Protein AF-A0A366X8D0-F1 (afdb_monomer_lite)

Structure (mmCIF, N/CA/C/O backbone):
data_AF-A0A366X8D0-F1
#
_entry.id   AF-A0A366X8D0-F1
#
loop_
_atom_site.group_PDB
_atom_site.id
_atom_site.type_symbol
_atom_site.label_atom_id
_atom_site.label_alt_id
_atom_site.label_comp_id
_atom_site.label_asym_id
_atom_site.label_entity_id
_atom_site.label_seq_id
_atom_site.pdbx_PDB_ins_code
_atom_site.Cartn_x
_atom_site.Cartn_y
_atom_site.Cartn_z
_atom_site.occupancy
_atom_site.B_iso_or_equiv
_atom_site.auth_seq_id
_atom_site.auth_comp_id
_atom_site.auth_asym_id
_atom_site.auth_atom_id
_atom_site.pdbx_PDB_model_num
ATOM 1 N N . MET A 1 1 ? 37.437 -20.492 4.792 1.00 49.12 1 MET A N 1
ATOM 2 C CA . MET A 1 1 ? 36.968 -19.261 4.112 1.00 49.12 1 MET A CA 1
ATOM 3 C C . MET A 1 1 ? 36.639 -19.480 2.637 1.00 49.12 1 MET A C 1
ATOM 5 O O . MET A 1 1 ? 35.672 -18.900 2.169 1.00 49.12 1 MET A O 1
ATOM 9 N N . GLU A 1 2 ? 37.362 -20.345 1.923 1.00 50.84 2 GLU A N 1
ATOM 10 C CA . GLU A 1 2 ? 37.135 -20.626 0.492 1.00 50.84 2 GLU A CA 1
ATOM 11 C C . GLU A 1 2 ? 35.743 -21.217 0.183 1.00 50.84 2 GLU A C 1
ATOM 13 O O . GLU A 1 2 ? 35.092 -20.818 -0.780 1.00 50.84 2 GLU A O 1
ATOM 18 N N . ASN A 1 3 ? 35.223 -22.078 1.065 1.00 57.06 3 ASN A N 1
ATOM 19 C CA . ASN A 1 3 ? 33.905 -22.704 0.888 1.00 57.06 3 ASN A CA 1
ATOM 20 C C . ASN A 1 3 ? 32.736 -21.723 1.079 1.00 57.06 3 ASN A C 1
ATOM 22 O O . ASN A 1 3 ? 31.778 -21.773 0.318 1.00 57.06 3 ASN A O 1
ATOM 26 N N . ALA A 1 4 ? 32.849 -20.768 2.009 1.00 58.56 4 ALA A N 1
ATOM 27 C CA . ALA A 1 4 ? 31.818 -19.751 2.229 1.00 58.56 4 ALA A CA 1
ATOM 28 C C . ALA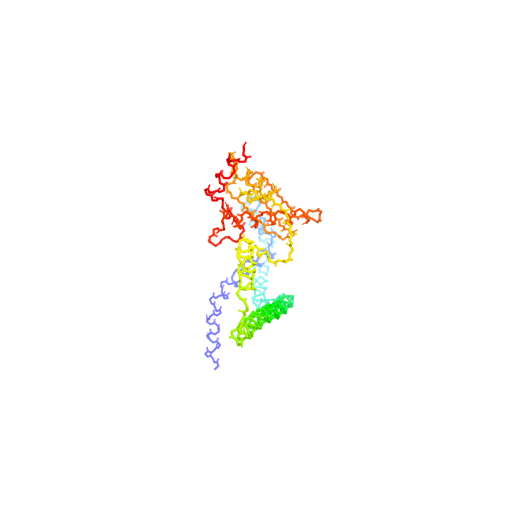 A 1 4 ? 31.700 -18.792 1.032 1.00 58.56 4 ALA A C 1
ATOM 30 O O . ALA A 1 4 ? 30.596 -18.436 0.635 1.00 58.56 4 ALA A O 1
ATOM 31 N N . PHE A 1 5 ? 32.828 -18.431 0.405 1.00 57.81 5 PHE A N 1
ATOM 32 C CA . PHE A 1 5 ? 32.828 -17.675 -0.850 1.00 57.81 5 PHE A CA 1
ATOM 33 C C . PHE A 1 5 ? 32.201 -18.477 -1.992 1.00 57.81 5 PHE A C 1
ATOM 35 O O . PHE A 1 5 ? 31.400 -17.937 -2.747 1.00 57.81 5 PHE A O 1
ATOM 42 N N . LYS A 1 6 ? 32.516 -19.769 -2.108 1.00 56.00 6 LYS A N 1
ATOM 43 C CA . LYS A 1 6 ? 31.984 -20.633 -3.169 1.00 56.00 6 LYS A CA 1
ATOM 44 C C . LYS A 1 6 ? 30.477 -20.871 -3.034 1.00 56.00 6 LYS A C 1
ATOM 46 O O . LYS A 1 6 ? 29.776 -20.889 -4.041 1.00 56.00 6 LYS A O 1
ATOM 51 N N . GLU A 1 7 ? 29.973 -20.988 -1.808 1.00 58.50 7 GLU A N 1
ATOM 52 C CA . GLU A 1 7 ? 28.541 -21.117 -1.511 1.00 58.50 7 GLU A CA 1
ATOM 53 C C . GLU A 1 7 ? 27.783 -19.797 -1.714 1.00 58.50 7 GLU A C 1
ATOM 55 O O . GLU A 1 7 ? 26.716 -19.804 -2.331 1.00 58.50 7 GLU A O 1
ATOM 60 N N . LEU A 1 8 ? 28.367 -18.653 -1.324 1.00 53.66 8 LEU A N 1
ATOM 61 C CA . LEU A 1 8 ? 27.841 -17.325 -1.669 1.00 53.66 8 LEU A CA 1
ATOM 62 C C . LEU A 1 8 ? 27.783 -17.136 -3.190 1.00 53.66 8 LEU A C 1
ATOM 64 O O . LEU A 1 8 ? 26.722 -16.824 -3.714 1.00 53.66 8 LEU A O 1
ATOM 68 N N . PHE A 1 9 ? 28.866 -17.401 -3.926 1.00 55.06 9 PHE A N 1
ATOM 69 C CA . PHE A 1 9 ? 28.888 -17.300 -5.392 1.00 55.06 9 PHE A CA 1
ATOM 70 C C . PHE A 1 9 ? 27.980 -18.328 -6.084 1.00 55.06 9 PHE A C 1
ATOM 72 O O . PHE A 1 9 ? 27.442 -18.041 -7.153 1.00 55.06 9 PHE A O 1
ATOM 79 N N . GLY A 1 10 ? 27.772 -19.504 -5.488 1.00 54.50 10 GLY A N 1
ATOM 80 C CA . GLY A 1 10 ? 26.892 -20.549 -6.012 1.00 54.50 10 GLY A CA 1
ATOM 81 C C . GLY A 1 10 ? 25.407 -20.194 -5.897 1.00 54.50 10 GLY A C 1
ATOM 82 O O . GLY A 1 10 ? 24.674 -20.295 -6.881 1.00 54.50 10 GLY A O 1
ATOM 83 N N . ALA A 1 11 ? 24.969 -19.714 -4.728 1.00 51.94 11 ALA A N 1
ATOM 84 C CA . ALA A 1 11 ? 23.579 -19.314 -4.482 1.00 51.94 11 ALA A CA 1
ATOM 85 C C . ALA A 1 11 ? 23.226 -17.960 -5.128 1.00 51.94 11 ALA A C 1
ATOM 87 O O . ALA A 1 11 ? 22.103 -17.752 -5.594 1.00 51.94 11 ALA A O 1
ATOM 88 N N . VAL A 1 12 ? 24.202 -17.053 -5.206 1.00 51.56 12 VAL A N 1
ATOM 89 C CA . VAL A 1 12 ? 24.095 -15.773 -5.917 1.00 51.56 12 VAL A CA 1
ATOM 90 C C . VAL A 1 12 ? 24.166 -16.000 -7.428 1.00 51.56 12 VAL A C 1
ATOM 92 O O . VAL A 1 12 ? 23.457 -15.337 -8.170 1.00 51.56 12 VAL A O 1
ATOM 95 N N . GLY A 1 13 ? 24.933 -16.980 -7.911 1.00 54.41 13 GLY A N 1
ATOM 96 C CA . GLY A 1 13 ? 25.188 -17.203 -9.334 1.00 54.41 13 GLY A CA 1
ATOM 97 C C . GLY A 1 13 ? 23.951 -17.506 -10.183 1.00 54.41 13 GLY A C 1
ATOM 98 O O . GLY A 1 13 ? 23.900 -17.075 -11.331 1.00 54.41 13 GLY A O 1
ATOM 99 N N . SER A 1 14 ? 22.932 -18.189 -9.656 1.00 56.22 14 SER A N 1
ATOM 100 C CA . SER A 1 14 ? 21.689 -18.448 -10.405 1.00 56.22 14 SER A CA 1
ATOM 101 C C . SER A 1 14 ? 20.752 -17.234 -10.419 1.00 56.22 14 SER A C 1
ATOM 103 O O . SER A 1 14 ? 20.211 -16.877 -11.467 1.00 56.22 14 SER A O 1
ATOM 105 N N . ARG A 1 15 ? 20.617 -16.535 -9.284 1.00 56.19 15 ARG A N 1
ATOM 106 C CA . ARG A 1 15 ? 19.762 -15.343 -9.156 1.00 56.19 15 ARG A CA 1
ATOM 107 C C . ARG A 1 15 ? 20.377 -14.120 -9.829 1.00 56.19 15 ARG A C 1
ATOM 109 O O . ARG A 1 15 ? 19.670 -13.407 -10.535 1.00 56.19 15 ARG A O 1
ATOM 116 N N . VAL A 1 16 ? 21.685 -13.923 -9.687 1.00 57.34 16 VAL A N 1
ATOM 117 C CA . VAL A 1 16 ? 22.434 -12.839 -10.331 1.00 57.34 16 VAL A CA 1
ATOM 118 C C . VAL A 1 16 ? 22.534 -13.053 -11.823 1.00 57.34 16 VAL A C 1
ATOM 120 O O . VAL A 1 16 ? 22.356 -12.083 -12.535 1.00 57.34 16 VAL A O 1
ATOM 123 N N . LYS A 1 17 ? 22.705 -14.273 -12.347 1.00 59.75 17 LYS A N 1
ATOM 124 C CA . LYS A 1 17 ? 22.658 -14.460 -13.810 1.00 59.75 17 LYS A CA 1
ATOM 125 C C . LYS A 1 17 ? 21.302 -14.059 -14.396 1.00 59.75 17 LYS A C 1
ATOM 127 O O . LYS A 1 17 ? 21.276 -13.377 -15.415 1.00 59.75 17 LYS A O 1
ATOM 132 N N . SER A 1 18 ? 20.196 -14.401 -13.729 1.00 65.00 18 SER A N 1
ATOM 133 C CA . SER A 1 18 ? 18.853 -14.002 -14.176 1.00 65.00 18 SER A CA 1
ATOM 134 C C . SER A 1 18 ? 18.603 -12.492 -14.045 1.00 65.00 18 SER A C 1
ATOM 136 O O . SER A 1 18 ? 18.079 -11.882 -14.974 1.00 65.00 18 SER A O 1
ATOM 138 N N . HIS A 1 19 ? 18.987 -11.871 -12.922 1.00 73.94 19 HIS A N 1
ATOM 139 C CA . HIS A 1 19 ? 18.774 -10.434 -12.687 1.00 73.94 19 HIS A CA 1
ATOM 140 C C . HIS A 1 19 ? 19.732 -9.559 -13.503 1.00 73.94 19 HIS A C 1
ATOM 142 O O . HIS A 1 19 ? 19.327 -8.525 -14.024 1.00 73.94 19 HIS A O 1
ATOM 148 N N . LEU A 1 20 ? 20.985 -9.989 -13.665 1.00 78.75 20 LEU A N 1
ATOM 149 C CA . LEU A 1 20 ? 21.987 -9.294 -14.463 1.00 78.75 20 LEU A CA 1
ATOM 150 C C . LEU A 1 20 ? 21.616 -9.343 -15.941 1.00 78.75 20 LEU A C 1
ATOM 152 O O . LEU A 1 20 ? 21.675 -8.311 -16.590 1.00 78.75 20 LEU A O 1
ATOM 156 N N . PHE A 1 21 ? 21.173 -10.490 -16.471 1.00 82.56 21 PHE A N 1
ATOM 157 C CA . PHE A 1 21 ? 20.737 -10.563 -17.867 1.00 82.56 21 PHE A CA 1
ATOM 158 C C . PHE A 1 21 ? 19.565 -9.612 -18.147 1.00 82.56 21 PHE A C 1
ATOM 160 O O . PHE A 1 21 ? 19.620 -8.837 -19.099 1.00 82.56 21 PHE A O 1
ATOM 167 N N . GLY A 1 22 ? 18.550 -9.603 -17.275 1.00 83.81 22 GLY A N 1
ATOM 168 C CA . GLY A 1 22 ? 17.436 -8.658 -17.377 1.00 83.81 22 GLY A CA 1
ATOM 169 C C . GLY A 1 22 ? 17.897 -7.199 -17.314 1.00 83.81 22 GLY A C 1
ATOM 170 O O . GLY A 1 22 ? 17.536 -6.403 -18.179 1.00 83.81 22 GLY A O 1
ATOM 171 N N . ALA A 1 23 ? 18.751 -6.855 -16.347 1.00 86.50 23 ALA A N 1
ATOM 172 C CA . ALA A 1 23 ? 19.300 -5.508 -16.213 1.00 86.50 23 ALA A CA 1
ATOM 173 C C . ALA A 1 23 ? 20.133 -5.093 -17.438 1.00 86.50 23 ALA A C 1
ATOM 175 O O . ALA A 1 23 ? 19.969 -3.982 -17.930 1.00 86.50 23 ALA A O 1
ATOM 176 N N . VAL A 1 24 ? 20.973 -5.984 -17.978 1.00 89.00 24 VAL A N 1
ATOM 177 C CA . VAL A 1 24 ? 21.772 -5.727 -19.189 1.00 89.00 24 VAL A CA 1
ATOM 178 C C . VAL A 1 24 ? 20.869 -5.430 -20.382 1.00 89.00 24 VAL A C 1
ATOM 180 O O . VAL A 1 24 ? 21.109 -4.449 -21.080 1.00 89.00 24 VAL A O 1
ATOM 183 N N . VAL A 1 25 ? 19.812 -6.220 -20.600 1.00 88.06 25 VAL A N 1
ATOM 184 C CA . VAL A 1 25 ? 18.859 -5.973 -21.695 1.00 88.06 25 VAL A CA 1
ATOM 185 C C . VAL A 1 25 ? 18.148 -4.632 -21.506 1.00 88.06 25 VAL A C 1
ATOM 187 O O . VAL A 1 25 ? 18.053 -3.856 -22.455 1.00 88.06 25 VAL A O 1
ATOM 190 N N . ILE A 1 26 ? 17.701 -4.321 -20.286 1.00 89.56 26 ILE A N 1
ATOM 191 C CA . ILE A 1 26 ? 17.060 -3.035 -19.978 1.00 89.56 26 ILE A CA 1
ATOM 192 C C . ILE A 1 26 ? 18.016 -1.879 -20.275 1.00 89.56 26 ILE A C 1
ATOM 194 O O . ILE A 1 26 ? 17.643 -0.957 -20.994 1.00 89.56 26 ILE A O 1
ATOM 198 N N . PHE A 1 27 ? 19.258 -1.928 -19.790 1.00 91.44 27 PHE A N 1
ATOM 199 C CA . PHE A 1 27 ? 20.224 -0.864 -20.051 1.00 91.44 27 PHE A CA 1
ATOM 200 C C . PHE A 1 27 ? 20.602 -0.771 -21.532 1.00 91.44 27 PHE A C 1
ATOM 202 O O . PHE A 1 27 ? 20.753 0.338 -22.036 1.00 91.44 27 PHE A O 1
ATOM 209 N N . ALA A 1 28 ? 20.680 -1.885 -22.263 1.00 89.00 28 ALA A N 1
ATOM 210 C CA . ALA A 1 28 ? 20.931 -1.867 -23.704 1.00 89.00 28 ALA A CA 1
ATOM 211 C C . ALA A 1 28 ? 19.810 -1.143 -24.459 1.00 89.00 28 ALA A C 1
ATOM 213 O O . ALA A 1 28 ? 20.087 -0.340 -25.353 1.00 89.00 28 ALA A O 1
ATOM 214 N N . ILE A 1 29 ? 18.556 -1.356 -24.050 1.00 90.50 29 ILE A N 1
ATOM 215 C CA . ILE A 1 29 ? 17.402 -0.623 -24.578 1.00 90.50 29 ILE A CA 1
ATOM 216 C C . ILE A 1 29 ? 17.451 0.847 -24.153 1.00 90.50 29 ILE A C 1
ATOM 218 O O . ILE A 1 29 ? 17.209 1.709 -24.985 1.00 90.50 29 ILE A O 1
ATOM 222 N N . VAL A 1 30 ? 17.787 1.160 -22.899 1.00 92.69 30 VAL A N 1
ATOM 223 C CA . VAL A 1 30 ? 17.852 2.547 -22.401 1.00 92.69 30 VAL A CA 1
ATOM 224 C C . VAL A 1 30 ? 18.923 3.357 -23.136 1.00 92.69 30 VAL A C 1
ATOM 226 O O . VAL A 1 30 ? 18.642 4.464 -23.592 1.00 92.69 30 VAL A O 1
ATOM 229 N N . PHE A 1 31 ? 20.130 2.815 -23.309 1.00 90.38 31 PHE A N 1
ATOM 230 C CA . PHE A 1 31 ? 21.210 3.507 -24.018 1.00 90.38 31 PHE A CA 1
ATOM 231 C C . PHE A 1 31 ? 20.941 3.640 -25.520 1.00 90.38 31 PHE A C 1
ATOM 233 O O . PHE A 1 31 ? 21.310 4.649 -26.114 1.00 90.38 31 PHE A O 1
ATOM 240 N N . ASN A 1 32 ? 20.243 2.675 -26.126 1.00 91.75 32 ASN A N 1
ATOM 241 C CA . ASN A 1 32 ? 19.911 2.684 -27.553 1.00 91.75 32 ASN A CA 1
ATOM 242 C C . ASN A 1 32 ? 18.410 2.907 -27.789 1.00 91.75 32 ASN A C 1
ATOM 244 O O . ASN A 1 32 ? 17.844 2.361 -28.736 1.00 91.75 32 ASN A O 1
ATOM 248 N N . TRP A 1 33 ? 17.747 3.703 -26.941 1.00 92.81 33 TRP A N 1
ATOM 249 C CA . TRP A 1 33 ? 16.282 3.807 -26.947 1.00 92.81 33 TRP A CA 1
ATOM 250 C C . TRP A 1 33 ? 15.746 4.322 -28.283 1.00 92.81 33 TRP A C 1
ATOM 252 O O . TRP A 1 33 ? 14.788 3.771 -28.812 1.00 92.81 33 TRP A O 1
ATOM 262 N N . LYS A 1 34 ? 16.408 5.307 -28.900 1.00 91.69 34 LYS A N 1
ATOM 263 C CA . LYS A 1 34 ? 16.026 5.815 -30.229 1.00 91.69 34 LYS A CA 1
ATOM 264 C C . LYS A 1 34 ? 16.071 4.713 -31.283 1.00 91.69 34 LYS A C 1
ATOM 266 O O . LYS A 1 34 ? 15.126 4.556 -32.050 1.00 91.69 34 LYS A O 1
ATOM 271 N N . THR A 1 35 ? 17.140 3.923 -31.281 1.00 90.19 35 THR A N 1
ATOM 272 C CA . THR A 1 35 ? 17.340 2.816 -32.216 1.00 90.19 35 THR A CA 1
ATOM 273 C C . THR A 1 35 ? 16.336 1.691 -31.972 1.00 90.19 35 THR A C 1
ATOM 275 O O . THR A 1 35 ? 15.718 1.215 -32.920 1.00 90.19 35 THR A O 1
ATOM 278 N N . ALA A 1 36 ? 16.090 1.318 -30.713 1.00 89.81 36 ALA A N 1
ATOM 279 C CA . ALA A 1 36 ? 15.095 0.312 -30.345 1.00 89.81 36 ALA A CA 1
ATOM 280 C C . ALA A 1 36 ? 13.673 0.728 -30.763 1.00 89.81 36 ALA A C 1
ATOM 282 O O . ALA A 1 36 ? 12.954 -0.052 -31.387 1.00 89.81 36 ALA A O 1
ATOM 283 N N . PHE A 1 37 ? 13.282 1.978 -30.499 1.00 92.25 37 PHE A N 1
ATOM 284 C CA . PHE A 1 37 ? 11.982 2.506 -30.916 1.00 92.25 37 PHE A CA 1
ATOM 285 C C . PHE A 1 37 ? 11.871 2.613 -32.439 1.00 92.25 37 PHE A C 1
ATOM 287 O O . PHE A 1 37 ? 10.848 2.233 -33.006 1.00 92.25 37 PHE A O 1
ATOM 294 N N . PHE A 1 38 ? 12.923 3.069 -33.122 1.00 91.69 38 PHE A N 1
ATOM 295 C CA . PHE A 1 38 ? 12.932 3.118 -34.580 1.00 91.69 38 PHE A CA 1
ATOM 296 C C . PHE A 1 38 ? 12.770 1.720 -35.186 1.00 91.69 38 PHE A C 1
ATOM 298 O O . PHE A 1 38 ? 11.971 1.541 -36.101 1.00 91.69 38 PHE A O 1
ATOM 305 N N . LEU A 1 39 ? 13.454 0.704 -34.656 1.00 89.44 39 LEU A N 1
ATOM 306 C CA . LEU A 1 39 ? 13.312 -0.676 -35.123 1.00 89.44 39 LEU A CA 1
ATOM 307 C C . LEU A 1 39 ? 11.876 -1.201 -34.968 1.00 89.44 39 LEU A C 1
ATOM 309 O O . LEU A 1 39 ? 11.344 -1.794 -35.913 1.00 89.44 39 LEU A O 1
ATOM 313 N N . LEU A 1 40 ? 11.249 -0.956 -33.815 1.00 90.69 40 LEU A N 1
ATOM 314 C CA . LEU A 1 40 ? 9.926 -1.490 -33.478 1.00 90.69 40 LEU A CA 1
ATOM 315 C C . LEU A 1 40 ? 8.777 -0.751 -34.172 1.00 90.69 40 LEU A C 1
ATOM 317 O O . LEU A 1 40 ? 7.855 -1.393 -34.668 1.00 90.69 40 LEU A O 1
ATOM 321 N N . PHE A 1 41 ? 8.836 0.579 -34.239 1.00 92.31 41 PHE A N 1
ATOM 322 C CA . PHE A 1 41 ? 7.689 1.404 -34.632 1.00 92.31 41 PHE A CA 1
ATOM 323 C C . PHE A 1 41 ? 7.794 2.011 -36.034 1.00 92.31 41 PHE A C 1
ATOM 325 O O . PHE A 1 41 ? 6.801 2.522 -36.546 1.00 92.31 41 PHE A O 1
ATOM 332 N N . SER A 1 42 ? 8.958 1.975 -36.693 1.00 90.31 42 SER A N 1
ATOM 333 C CA . SER A 1 42 ? 9.058 2.526 -38.050 1.00 90.31 42 SER A CA 1
ATOM 334 C C . SER A 1 42 ? 8.439 1.596 -39.103 1.00 90.31 42 SER A C 1
ATOM 336 O O . SER A 1 42 ? 8.632 0.377 -39.085 1.00 90.31 42 SER A O 1
ATOM 338 N N . HIS A 1 43 ? 7.746 2.190 -40.078 1.00 91.62 43 HIS A N 1
ATOM 339 C CA . HIS A 1 43 ? 7.164 1.497 -41.237 1.00 91.62 43 HIS A CA 1
ATOM 340 C C . HIS A 1 43 ? 8.110 1.442 -42.453 1.00 91.62 43 HIS A C 1
ATOM 342 O O . HIS A 1 43 ? 7.670 1.231 -43.580 1.00 91.62 43 HIS A O 1
ATOM 348 N N . VAL A 1 44 ? 9.416 1.650 -42.251 1.00 92.12 44 VAL A N 1
ATOM 349 C CA . VAL A 1 44 ? 10.409 1.584 -43.335 1.00 92.12 44 VAL A CA 1
ATOM 350 C C . VAL A 1 44 ? 10.844 0.147 -43.616 1.00 92.12 44 VAL A C 1
ATOM 352 O O . VAL A 1 44 ? 10.674 -0.753 -42.789 1.00 92.12 44 VAL A O 1
ATOM 355 N N . SER A 1 45 ? 11.441 -0.063 -44.792 1.00 91.94 45 SER A N 1
ATOM 356 C CA . SER A 1 45 ? 11.966 -1.371 -45.185 1.00 91.94 45 SER A CA 1
ATOM 357 C C . SER A 1 45 ? 12.962 -1.916 -44.154 1.00 91.94 45 SER A C 1
ATOM 359 O O . SER A 1 45 ? 13.729 -1.163 -43.550 1.00 91.94 45 SER A O 1
ATOM 361 N N . VAL A 1 46 ? 13.000 -3.241 -43.997 1.00 89.31 46 VAL A N 1
ATOM 362 C CA . VAL A 1 46 ? 13.943 -3.934 -43.098 1.00 89.31 46 VAL A CA 1
ATOM 363 C C . VAL A 1 46 ? 15.397 -3.530 -43.382 1.00 89.31 46 VAL A C 1
ATOM 365 O O . VAL A 1 46 ? 16.186 -3.356 -42.459 1.00 89.31 46 VAL A O 1
ATOM 368 N N . ARG A 1 47 ? 15.747 -3.286 -44.652 1.00 92.25 47 ARG A N 1
ATOM 369 C CA . ARG A 1 47 ? 17.081 -2.804 -45.034 1.00 92.25 47 ARG A CA 1
ATOM 370 C C . ARG A 1 47 ? 17.379 -1.421 -44.449 1.00 92.25 47 ARG A C 1
ATOM 372 O O . ARG A 1 47 ? 18.452 -1.219 -43.896 1.00 92.25 47 ARG A O 1
ATOM 379 N N . SER A 1 48 ? 16.431 -0.489 -44.533 1.00 89.69 48 SER A N 1
ATOM 380 C CA . SER A 1 48 ? 16.577 0.855 -43.955 1.00 89.69 48 SER A CA 1
ATOM 381 C C . SER A 1 48 ? 16.720 0.811 -42.430 1.00 89.69 48 SER A C 1
ATOM 383 O O . SER A 1 48 ? 17.453 1.613 -41.862 1.00 89.69 48 SER A O 1
ATOM 385 N N . LYS A 1 49 ? 16.061 -0.153 -41.774 1.00 90.44 49 LYS A N 1
ATOM 386 C CA . LYS A 1 49 ? 16.175 -0.392 -40.330 1.00 90.44 49 LYS A CA 1
ATOM 387 C C . LYS A 1 49 ? 17.581 -0.828 -39.908 1.00 90.44 49 LYS A C 1
ATOM 389 O O . LYS A 1 49 ? 18.109 -0.270 -38.953 1.00 90.44 49 LYS A O 1
ATOM 394 N N . PHE A 1 50 ? 18.197 -1.764 -40.632 1.00 90.25 50 PHE A N 1
ATOM 395 C CA . PHE A 1 50 ? 19.571 -2.197 -40.348 1.00 90.25 50 PHE A CA 1
ATOM 396 C C . PHE A 1 50 ? 20.596 -1.091 -40.591 1.00 90.25 50 PHE A C 1
ATOM 398 O O . PHE A 1 50 ? 21.432 -0.855 -39.732 1.00 90.25 50 PHE A O 1
ATOM 405 N N . VAL A 1 51 ? 20.470 -0.343 -41.693 1.00 91.88 51 VAL A N 1
ATOM 406 C CA . VAL A 1 51 ? 21.359 0.803 -41.957 1.00 91.88 51 VAL A CA 1
ATOM 407 C C . VAL A 1 51 ? 21.265 1.832 -40.831 1.00 91.88 51 VAL A C 1
ATOM 409 O O . VAL A 1 51 ? 22.281 2.327 -40.357 1.00 91.88 51 VAL A O 1
ATOM 412 N N . TYR A 1 52 ? 20.053 2.130 -40.355 1.00 89.69 52 TYR A N 1
ATOM 413 C CA . TYR A 1 52 ? 19.880 3.036 -39.223 1.00 89.69 52 TYR A CA 1
ATOM 414 C C . TYR A 1 52 ? 20.496 2.483 -37.931 1.00 89.69 52 TYR A C 1
ATOM 416 O O . TYR A 1 52 ? 21.085 3.246 -37.168 1.00 89.69 52 TYR A O 1
ATOM 424 N N . PHE A 1 53 ? 20.379 1.174 -37.687 1.00 89.62 53 PHE A N 1
ATOM 425 C CA . PHE A 1 53 ? 20.996 0.518 -36.537 1.00 89.62 53 PHE A CA 1
ATOM 426 C C . PHE A 1 53 ? 22.521 0.627 -36.581 1.00 89.62 53 PHE A C 1
ATOM 428 O O . PHE A 1 53 ? 23.102 1.134 -35.630 1.00 89.62 53 PHE A O 1
ATOM 435 N N . ASP A 1 54 ? 23.152 0.265 -37.695 1.00 87.62 54 ASP A N 1
ATOM 436 C CA . ASP A 1 54 ? 24.613 0.297 -37.838 1.00 87.62 54 ASP A CA 1
ATOM 437 C C . ASP A 1 54 ? 25.190 1.718 -37.714 1.00 87.62 54 ASP A C 1
ATOM 439 O O . A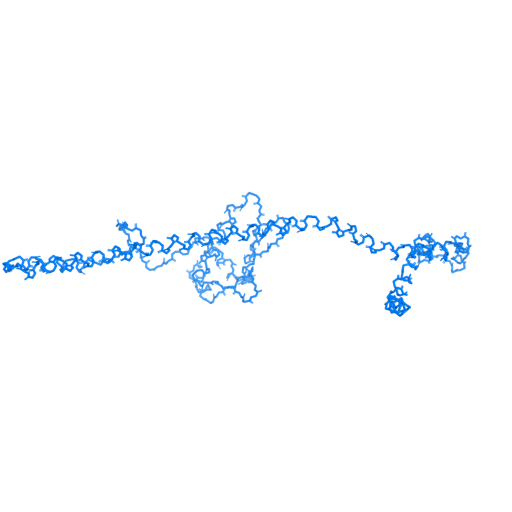SP A 1 54 ? 26.322 1.892 -37.274 1.00 87.62 54 ASP A O 1
ATOM 443 N N . MET A 1 55 ? 24.412 2.750 -38.066 1.00 89.25 55 MET A N 1
ATOM 444 C CA . MET A 1 55 ? 24.825 4.153 -37.927 1.00 89.25 55 MET A CA 1
ATOM 445 C C . MET A 1 55 ? 24.647 4.726 -36.513 1.00 89.25 55 MET A C 1
ATOM 447 O O . MET A 1 55 ? 25.198 5.787 -36.232 1.00 89.25 55 MET A O 1
ATOM 451 N N . ASN A 1 56 ? 23.837 4.099 -35.653 1.00 86.94 56 ASN A N 1
ATOM 452 C CA . ASN A 1 56 ? 23.450 4.669 -34.352 1.00 86.94 56 ASN A CA 1
ATOM 453 C C . ASN A 1 56 ? 23.717 3.743 -33.155 1.00 86.94 56 ASN A C 1
ATOM 455 O O . ASN A 1 56 ? 23.556 4.178 -32.016 1.00 86.94 56 ASN A O 1
ATOM 459 N N . ALA A 1 57 ? 24.066 2.477 -33.383 1.00 85.56 57 ALA A N 1
ATOM 460 C CA . ALA A 1 57 ? 24.394 1.513 -32.344 1.00 85.56 57 ALA A CA 1
ATOM 461 C C . ALA A 1 57 ? 25.886 1.176 -32.413 1.00 85.56 57 ALA A C 1
ATOM 463 O O . ALA A 1 57 ? 26.321 0.341 -33.203 1.00 85.56 57 ALA A O 1
ATOM 464 N N . ASP A 1 58 ? 26.664 1.812 -31.542 1.00 88.25 58 ASP A N 1
ATOM 465 C CA . ASP A 1 58 ? 28.081 1.514 -31.390 1.00 88.25 58 ASP A CA 1
ATOM 466 C C . ASP A 1 58 ? 28.290 0.318 -30.456 1.00 88.25 58 ASP A C 1
ATOM 468 O O . ASP A 1 58 ? 27.521 0.068 -29.524 1.00 88.25 58 ASP A O 1
ATOM 472 N N . PHE A 1 59 ? 29.406 -0.3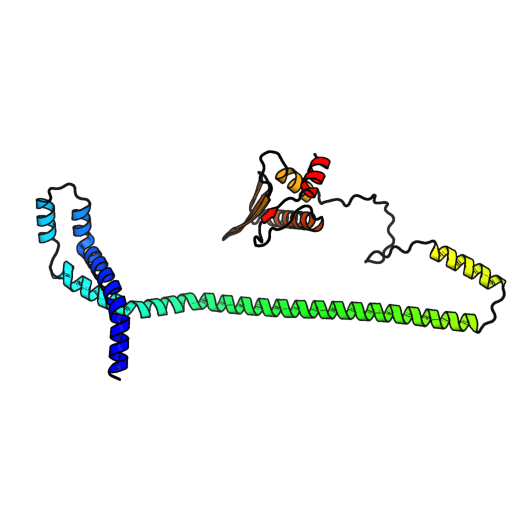94 -30.630 1.00 88.25 59 PHE A N 1
ATOM 473 C CA . PHE A 1 59 ? 29.785 -1.506 -29.749 1.00 88.25 59 PHE A CA 1
ATOM 474 C C . PHE A 1 59 ? 29.776 -1.112 -28.256 1.00 88.25 59 PHE A C 1
ATOM 476 O O . PHE A 1 59 ? 29.374 -1.893 -27.388 1.00 88.25 59 PHE A O 1
ATOM 483 N N . TRP A 1 60 ? 30.169 0.130 -27.958 1.00 90.00 60 TRP A N 1
ATOM 484 C CA . TRP A 1 60 ? 30.174 0.682 -26.605 1.00 90.00 60 TRP A CA 1
ATOM 485 C C . TRP A 1 60 ? 28.773 0.863 -26.022 1.00 90.00 60 TRP A C 1
ATOM 487 O O . TRP A 1 60 ? 28.553 0.488 -24.870 1.00 90.00 60 TRP A O 1
ATOM 497 N N . SER A 1 61 ? 27.825 1.403 -26.792 1.00 86.88 61 SER A N 1
ATOM 498 C CA . SER A 1 61 ? 26.454 1.627 -26.322 1.00 86.88 61 SER A CA 1
ATOM 499 C C . SER A 1 61 ? 25.644 0.337 -26.266 1.00 86.88 61 SER A C 1
ATOM 501 O O . SER A 1 61 ? 24.717 0.242 -25.464 1.00 86.88 61 SER A O 1
ATOM 503 N N . LEU A 1 62 ? 25.972 -0.654 -27.098 1.00 87.12 62 LEU A N 1
ATOM 504 C CA . LEU A 1 62 ? 25.220 -1.903 -27.195 1.00 87.12 62 LEU A CA 1
ATOM 505 C C . LEU A 1 62 ? 25.657 -2.951 -26.164 1.00 87.12 62 LEU A C 1
ATOM 507 O O . LEU A 1 62 ? 24.812 -3.667 -25.630 1.00 87.12 62 LEU A O 1
ATOM 511 N N . TYR A 1 63 ? 26.956 -3.026 -25.859 1.00 87.19 63 TYR A N 1
ATOM 512 C CA . TYR A 1 63 ? 27.504 -4.080 -25.000 1.00 87.19 63 TYR A CA 1
ATOM 513 C C . TYR A 1 63 ? 28.203 -3.534 -23.758 1.00 87.19 63 TYR A C 1
ATOM 515 O O . TYR A 1 63 ? 27.864 -3.924 -22.643 1.00 87.19 63 TYR A O 1
ATOM 523 N N . VAL A 1 64 ? 29.157 -2.614 -23.917 1.00 90.94 64 VAL A N 1
ATOM 524 C CA . VAL A 1 64 ? 30.050 -2.235 -22.810 1.00 90.94 64 VAL A CA 1
ATOM 525 C C . VAL A 1 64 ? 29.324 -1.423 -21.734 1.00 90.94 64 VAL A C 1
ATOM 527 O O . VAL A 1 64 ? 29.347 -1.799 -20.561 1.00 90.94 64 VAL A O 1
ATOM 530 N N . LEU A 1 65 ? 28.644 -0.339 -22.121 1.00 91.12 65 LEU A N 1
ATOM 531 C CA . LEU A 1 65 ? 27.913 0.523 -21.188 1.00 91.12 65 LEU A CA 1
ATOM 532 C C . LEU A 1 65 ? 26.757 -0.215 -20.492 1.00 91.12 65 LEU A C 1
ATOM 534 O O . LEU A 1 65 ? 26.675 -0.132 -19.264 1.00 91.12 65 LEU A O 1
ATOM 538 N N . PRO A 1 66 ? 25.912 -0.998 -21.194 1.00 91.38 66 PRO A N 1
ATOM 539 C CA . PRO A 1 66 ? 24.849 -1.756 -20.543 1.00 91.38 66 PRO A CA 1
ATOM 540 C C . PRO A 1 66 ? 25.347 -2.772 -19.519 1.00 91.38 66 PRO A C 1
ATOM 542 O O . PRO A 1 66 ? 24.774 -2.870 -18.437 1.00 91.38 66 PRO A O 1
ATOM 545 N N . ILE A 1 67 ? 26.428 -3.499 -19.825 1.00 88.88 67 ILE A N 1
ATOM 546 C CA . ILE A 1 67 ? 27.022 -4.473 -18.899 1.00 88.88 67 ILE A CA 1
ATOM 547 C C . ILE A 1 67 ? 27.580 -3.768 -17.666 1.00 88.88 67 ILE A C 1
ATOM 549 O O . ILE A 1 67 ? 27.305 -4.185 -16.541 1.00 88.88 67 ILE A O 1
ATOM 553 N N . PHE A 1 68 ? 28.317 -2.676 -17.860 1.00 90.94 68 PHE A N 1
ATOM 554 C CA . PHE A 1 68 ? 28.891 -1.916 -16.757 1.00 90.94 68 PHE A CA 1
ATOM 555 C C . PHE A 1 68 ? 27.810 -1.323 -15.838 1.00 90.94 68 PHE A C 1
ATOM 557 O O . PHE A 1 68 ? 27.862 -1.503 -14.620 1.00 90.94 68 PHE A O 1
ATOM 564 N N . CYS A 1 69 ? 26.780 -0.693 -16.410 1.00 90.75 69 CYS A N 1
ATOM 565 C CA . CYS A 1 69 ? 25.659 -0.146 -15.646 1.00 90.75 69 CYS A CA 1
ATOM 566 C C . CYS A 1 69 ? 24.836 -1.233 -14.950 1.00 90.75 69 CYS A C 1
ATOM 568 O O . CYS A 1 69 ? 24.439 -1.040 -13.804 1.00 90.75 69 CYS A O 1
ATOM 570 N N . ALA A 1 70 ? 24.624 -2.388 -15.586 1.00 87.88 70 ALA A N 1
ATOM 571 C CA . ALA A 1 70 ? 23.932 -3.512 -14.965 1.00 87.88 70 ALA A CA 1
ATOM 572 C C . ALA A 1 70 ? 24.693 -4.056 -13.748 1.00 87.88 70 ALA A C 1
ATOM 574 O O . ALA A 1 70 ? 24.076 -4.339 -12.723 1.00 87.88 70 ALA A O 1
ATOM 575 N N . ILE A 1 71 ? 26.025 -4.156 -13.824 1.00 86.94 71 ILE A N 1
ATOM 576 C CA . ILE A 1 71 ? 26.859 -4.574 -12.688 1.00 86.94 71 ILE A CA 1
ATOM 577 C C . ILE A 1 71 ? 26.739 -3.567 -11.540 1.00 86.94 71 ILE A C 1
ATOM 579 O O . ILE A 1 71 ? 26.486 -3.970 -10.405 1.00 86.94 71 ILE A O 1
ATOM 583 N N . ILE A 1 72 ? 26.861 -2.265 -11.827 1.00 88.31 72 ILE A N 1
ATOM 584 C CA . ILE A 1 72 ? 26.698 -1.210 -10.813 1.00 88.31 72 ILE A CA 1
ATOM 585 C C . ILE A 1 72 ? 25.301 -1.260 -10.198 1.00 88.31 72 ILE A C 1
ATOM 587 O O . ILE A 1 72 ? 25.168 -1.157 -8.984 1.00 88.31 72 ILE A O 1
ATOM 591 N N . PHE A 1 73 ? 24.264 -1.446 -11.012 1.00 86.94 73 PHE A N 1
ATOM 592 C CA . PHE A 1 73 ? 22.885 -1.517 -10.547 1.00 86.94 73 PHE A CA 1
ATOM 593 C C . PHE A 1 73 ? 22.656 -2.714 -9.621 1.00 86.94 73 PHE A C 1
ATOM 595 O O . PHE A 1 73 ? 22.098 -2.549 -8.542 1.00 86.94 73 PHE A O 1
ATOM 602 N N . VAL A 1 74 ? 23.137 -3.905 -9.990 1.00 85.00 74 VAL A N 1
ATOM 603 C CA . VAL A 1 74 ? 22.999 -5.115 -9.161 1.00 85.00 74 VAL A CA 1
ATOM 604 C C . VAL A 1 74 ? 23.793 -4.996 -7.857 1.00 85.00 74 VAL A C 1
ATOM 606 O O . VAL A 1 74 ? 23.301 -5.401 -6.806 1.00 85.00 74 VAL A O 1
ATOM 609 N N . LEU A 1 75 ? 24.994 -4.412 -7.895 1.00 83.50 75 LEU A N 1
ATOM 610 C CA . LEU A 1 75 ? 25.789 -4.152 -6.690 1.00 83.50 75 LEU A CA 1
ATOM 611 C C . LEU A 1 75 ? 25.186 -3.037 -5.822 1.00 83.50 75 LEU A C 1
ATOM 613 O O . LEU A 1 75 ? 25.312 -3.079 -4.602 1.00 83.50 75 LEU A O 1
ATOM 617 N N . GLY A 1 76 ? 24.533 -2.053 -6.442 1.00 83.06 76 GLY A N 1
ATOM 618 C CA . GLY A 1 76 ? 23.901 -0.905 -5.793 1.00 83.06 76 GLY A CA 1
ATOM 619 C C . GLY A 1 76 ? 22.519 -1.201 -5.208 1.00 83.06 76 GLY A C 1
ATOM 620 O O . GLY A 1 76 ? 22.136 -0.570 -4.225 1.00 83.06 76 GLY A O 1
ATOM 621 N N . ALA A 1 77 ? 21.796 -2.177 -5.760 1.00 81.50 77 ALA A N 1
ATOM 622 C CA . ALA A 1 77 ? 20.460 -2.583 -5.325 1.00 81.50 77 ALA A CA 1
ATOM 623 C C . ALA A 1 77 ? 20.326 -2.773 -3.798 1.00 81.50 77 ALA A C 1
ATOM 625 O O . ALA A 1 77 ? 19.468 -2.116 -3.213 1.00 81.50 77 ALA A O 1
ATOM 626 N N . PRO A 1 78 ? 21.193 -3.538 -3.098 1.00 79.19 78 PRO A N 1
ATOM 627 C CA . PRO A 1 78 ? 21.065 -3.699 -1.646 1.00 79.19 78 PRO A CA 1
ATOM 628 C C . PRO A 1 78 ? 21.265 -2.391 -0.861 1.00 79.19 78 PRO A C 1
ATOM 630 O O . PRO A 1 78 ? 20.710 -2.226 0.224 1.00 79.19 78 PRO A O 1
ATOM 633 N N . PHE A 1 79 ? 22.045 -1.441 -1.387 1.00 83.56 79 PHE A N 1
ATOM 634 C CA . PHE A 1 79 ? 22.238 -0.135 -0.749 1.00 83.56 79 PHE A CA 1
ATOM 635 C C . PHE A 1 79 ? 21.025 0.769 -0.944 1.00 83.56 79 PHE A C 1
ATOM 637 O O . PHE A 1 79 ? 20.637 1.483 -0.020 1.00 83.56 79 PHE A O 1
ATOM 644 N N . VAL A 1 80 ? 20.423 0.710 -2.131 1.00 80.56 80 VAL A N 1
ATOM 645 C CA . VAL A 1 80 ? 19.181 1.408 -2.463 1.00 80.56 80 VAL A CA 1
ATOM 646 C C . VAL A 1 80 ? 18.049 0.872 -1.589 1.00 80.56 80 VAL A C 1
ATOM 648 O O . VAL A 1 80 ? 17.373 1.663 -0.937 1.00 80.56 80 VAL A O 1
ATOM 651 N N . ASP A 1 81 ? 17.918 -0.448 -1.465 1.00 79.69 81 ASP A N 1
ATOM 652 C CA . ASP A 1 81 ? 16.927 -1.087 -0.596 1.00 79.69 81 ASP A CA 1
ATOM 653 C C . ASP A 1 81 ? 17.119 -0.697 0.872 1.00 79.69 81 ASP A C 1
ATOM 655 O O . ASP A 1 81 ? 16.153 -0.368 1.555 1.00 79.69 81 ASP A O 1
ATOM 659 N N . ASN A 1 82 ? 18.360 -0.652 1.365 1.00 78.94 82 ASN A N 1
ATOM 660 C CA . ASN A 1 82 ? 18.651 -0.196 2.727 1.00 78.94 82 ASN A CA 1
ATOM 661 C C . ASN A 1 82 ? 18.324 1.296 2.926 1.00 78.94 82 ASN A C 1
ATOM 663 O O . ASN A 1 82 ? 17.837 1.695 3.984 1.00 78.94 82 ASN A O 1
ATOM 667 N N . LEU A 1 83 ? 18.566 2.134 1.914 1.00 82.06 83 LEU A N 1
ATOM 668 C CA . LEU A 1 83 ? 18.216 3.552 1.956 1.00 82.06 83 LEU A CA 1
ATOM 669 C C . LEU A 1 83 ? 16.695 3.739 1.989 1.00 82.06 83 LEU A C 1
ATOM 671 O O . LEU A 1 83 ? 16.190 4.440 2.865 1.00 82.06 83 LEU A O 1
ATOM 675 N N . PHE A 1 84 ? 15.964 3.068 1.097 1.00 80.56 84 PHE A N 1
ATOM 676 C CA . PHE A 1 84 ? 14.502 3.071 1.098 1.00 80.56 84 PHE A CA 1
ATOM 677 C C . PHE A 1 84 ? 13.948 2.511 2.401 1.00 80.56 84 PHE A C 1
ATOM 679 O O . PHE A 1 84 ? 13.044 3.109 2.981 1.00 80.56 84 PHE A O 1
ATOM 686 N N . HIS A 1 85 ? 14.528 1.426 2.917 1.00 79.31 85 HIS A N 1
ATOM 687 C CA . HIS A 1 85 ? 14.109 0.868 4.189 1.00 79.31 85 HIS A CA 1
ATOM 688 C C . HIS A 1 85 ? 14.291 1.884 5.313 1.00 79.31 85 HIS A C 1
ATOM 690 O O . HIS A 1 85 ? 13.357 2.041 6.085 1.00 79.31 85 HIS A O 1
ATOM 696 N N . LYS A 1 86 ? 15.405 2.625 5.382 1.00 76.56 86 LYS A N 1
ATOM 697 C CA . LYS A 1 86 ? 15.608 3.672 6.400 1.00 76.56 86 LYS A CA 1
ATOM 698 C C . LYS A 1 86 ? 14.634 4.841 6.267 1.00 76.56 86 LYS A C 1
ATOM 700 O O . LYS A 1 86 ? 14.116 5.323 7.273 1.00 76.56 86 LYS A O 1
ATOM 705 N N . VAL A 1 87 ? 14.374 5.286 5.039 1.00 79.12 87 VAL A N 1
ATOM 706 C CA . VAL A 1 87 ? 13.433 6.384 4.762 1.00 79.12 87 VAL A CA 1
ATOM 707 C C . VAL A 1 87 ? 12.003 5.982 5.134 1.00 79.12 87 VAL A C 1
ATOM 709 O O . VAL A 1 87 ? 11.270 6.777 5.716 1.00 79.12 87 VAL A O 1
ATOM 712 N N . ILE A 1 88 ? 11.617 4.734 4.862 1.00 77.31 88 ILE A N 1
ATOM 713 C CA . ILE A 1 88 ? 10.269 4.214 5.128 1.00 77.31 88 ILE A CA 1
ATOM 714 C C . ILE A 1 88 ? 10.126 3.720 6.577 1.00 77.31 88 ILE A C 1
ATOM 716 O O . ILE A 1 88 ? 9.054 3.834 7.169 1.00 77.31 88 ILE A O 1
ATOM 720 N N . SER A 1 89 ? 11.189 3.200 7.197 1.00 70.56 89 SER A N 1
ATOM 721 C CA . SER A 1 89 ? 11.129 2.648 8.554 1.00 70.56 89 SER A CA 1
ATOM 722 C C . SER A 1 89 ? 10.899 3.720 9.600 1.00 70.56 89 SER A C 1
ATOM 724 O O . SER A 1 89 ? 10.250 3.428 10.592 1.00 70.56 89 SER A O 1
ATOM 726 N N . GLY A 1 90 ? 11.389 4.945 9.396 1.00 71.50 90 GLY A N 1
ATOM 727 C CA . GLY A 1 90 ? 11.160 6.058 10.322 1.00 71.50 90 GLY A CA 1
ATOM 728 C C . GLY A 1 90 ? 9.673 6.267 10.653 1.00 71.50 90 GLY A C 1
ATOM 729 O O . GLY A 1 90 ? 9.281 6.082 11.808 1.00 71.50 90 GLY A O 1
ATOM 730 N N . PRO A 1 91 ? 8.819 6.590 9.663 1.00 68.88 91 PRO A N 1
ATOM 731 C CA . PRO A 1 91 ? 7.396 6.813 9.910 1.00 68.88 91 PRO A CA 1
ATOM 732 C C . PRO A 1 91 ? 6.665 5.545 10.370 1.00 68.88 91 PRO A C 1
ATOM 734 O O . PRO A 1 91 ? 5.817 5.624 11.255 1.00 68.88 91 PRO A O 1
ATOM 737 N N . VAL A 1 92 ? 7.018 4.368 9.842 1.00 71.44 92 VAL A N 1
ATOM 738 C CA . VAL A 1 92 ? 6.373 3.100 10.229 1.00 71.44 92 VAL A CA 1
ATOM 739 C C . VAL A 1 92 ? 6.688 2.725 11.678 1.00 71.44 92 VAL A C 1
ATOM 741 O O . VAL A 1 92 ? 5.821 2.220 12.389 1.00 71.44 92 VAL A O 1
ATOM 744 N N . HIS A 1 93 ? 7.911 2.972 12.147 1.00 71.94 93 HIS A N 1
ATOM 745 C CA . HIS A 1 93 ? 8.284 2.682 13.529 1.00 71.94 93 HIS A CA 1
ATOM 746 C C . HIS A 1 93 ? 7.632 3.667 14.503 1.00 71.94 93 HIS A C 1
ATOM 748 O O . HIS A 1 93 ? 7.132 3.247 15.541 1.00 71.94 93 HIS A O 1
ATOM 754 N N . ALA A 1 94 ? 7.537 4.946 14.126 1.00 69.62 94 ALA A N 1
ATOM 755 C CA . ALA A 1 94 ? 6.809 5.946 14.903 1.00 69.62 94 ALA A CA 1
ATOM 756 C C . ALA A 1 94 ? 5.306 5.629 15.011 1.00 69.62 94 ALA A C 1
ATOM 758 O O . ALA A 1 94 ? 4.724 5.793 16.079 1.00 69.62 94 ALA A O 1
ATOM 759 N N . MET A 1 95 ? 4.679 5.134 13.938 1.00 72.12 95 MET A N 1
ATOM 760 C CA . MET A 1 95 ? 3.283 4.679 13.980 1.00 72.12 95 MET A CA 1
ATOM 761 C C . MET A 1 95 ? 3.106 3.481 14.915 1.00 72.12 95 MET A C 1
ATOM 763 O O . MET A 1 95 ? 2.241 3.517 15.781 1.00 72.12 95 MET A O 1
ATOM 767 N N . LYS A 1 96 ? 3.977 2.469 14.813 1.00 78.00 96 LYS A N 1
ATOM 768 C CA . LYS A 1 96 ? 3.923 1.293 15.695 1.00 78.00 96 LYS A CA 1
ATOM 769 C C . LYS A 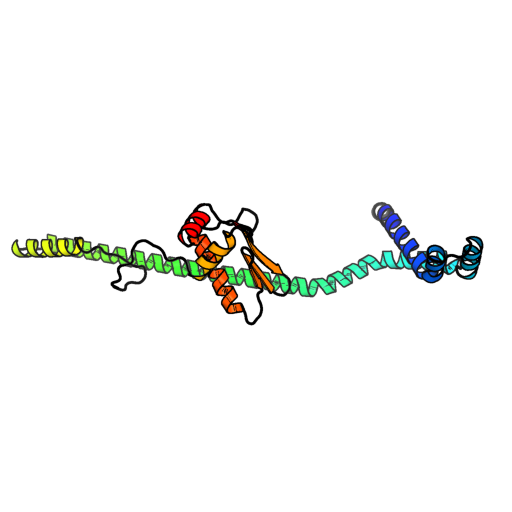1 96 ? 4.103 1.646 17.170 1.00 78.00 96 LYS A C 1
ATOM 771 O O . LYS A 1 96 ? 3.416 1.068 18.002 1.00 78.00 96 LYS A O 1
ATOM 776 N N . LEU A 1 97 ? 5.001 2.579 17.497 1.00 77.00 97 LEU A N 1
ATOM 777 C CA . LEU A 1 97 ? 5.157 3.056 18.875 1.00 77.00 97 LEU A CA 1
ATOM 778 C C . LEU A 1 97 ? 3.869 3.709 19.385 1.00 77.00 97 LEU A C 1
ATOM 780 O O . LEU A 1 97 ? 3.422 3.389 20.479 1.00 77.00 97 LEU A O 1
ATOM 784 N N . ARG A 1 98 ? 3.231 4.558 18.572 1.00 74.44 98 ARG A N 1
ATOM 785 C CA . ARG A 1 98 ? 1.958 5.185 18.951 1.00 74.44 98 ARG A CA 1
ATOM 786 C C . ARG A 1 98 ? 0.840 4.163 19.116 1.00 74.44 98 ARG A C 1
ATOM 788 O O . ARG A 1 98 ? 0.054 4.285 20.045 1.00 74.44 98 ARG A O 1
ATOM 795 N N . ASP A 1 99 ? 0.771 3.152 18.256 1.00 81.50 99 ASP A N 1
ATOM 796 C CA . ASP A 1 99 ? -0.224 2.083 18.383 1.00 81.50 99 ASP A CA 1
ATOM 797 C C . ASP A 1 99 ? -0.038 1.280 19.677 1.00 81.50 99 ASP A C 1
ATOM 799 O O . ASP A 1 99 ? -1.027 0.934 20.324 1.00 81.50 99 ASP A O 1
ATOM 803 N N . LEU A 1 100 ? 1.211 1.027 20.083 1.00 84.12 100 LEU A N 1
ATOM 804 C CA . LEU A 1 100 ? 1.526 0.394 21.367 1.00 84.12 100 LEU A CA 1
ATOM 805 C C . LEU A 1 100 ? 1.111 1.283 22.546 1.00 84.12 100 LEU A C 1
ATOM 807 O O . LEU A 1 100 ? 0.420 0.805 23.440 1.00 84.12 100 LEU A O 1
ATOM 811 N N . GLU A 1 101 ? 1.433 2.578 22.512 1.00 83.31 101 GLU A N 1
ATOM 812 C CA . GLU A 1 101 ? 0.999 3.538 23.540 1.00 83.31 101 GLU A CA 1
ATOM 813 C C . GLU A 1 101 ? -0.535 3.603 23.648 1.00 83.31 101 GLU A C 1
ATOM 815 O O . GLU A 1 101 ? -1.098 3.610 24.744 1.00 83.31 101 GLU A O 1
ATOM 820 N N . PHE A 1 102 ? -1.245 3.602 22.515 1.00 82.25 102 PHE A N 1
ATOM 821 C CA . PHE A 1 102 ? -2.707 3.568 22.505 1.00 82.25 102 PHE A CA 1
ATOM 822 C C . PHE A 1 102 ? -3.271 2.241 23.018 1.00 82.25 102 PHE A C 1
ATOM 824 O O . PHE A 1 102 ? -4.332 2.242 23.648 1.00 82.25 102 PHE A O 1
ATOM 831 N N . ALA A 1 103 ? -2.605 1.117 22.753 1.00 86.06 103 ALA A N 1
ATOM 832 C CA . ALA A 1 103 ? -3.005 -0.183 23.280 1.00 86.06 103 ALA A CA 1
ATOM 833 C C . ALA A 1 103 ? -2.855 -0.227 24.807 1.00 86.06 103 ALA A C 1
ATOM 835 O O . ALA A 1 103 ? -3.817 -0.571 25.495 1.00 86.06 103 ALA A O 1
ATOM 836 N N . GLU A 1 104 ? -1.714 0.216 25.337 1.00 87.56 104 GLU A N 1
ATOM 837 C CA . GLU A 1 104 ? -1.469 0.296 26.781 1.00 87.56 104 GLU A CA 1
ATOM 838 C C . GLU A 1 104 ? -2.468 1.231 27.474 1.00 87.56 104 GLU A C 1
ATOM 840 O O . GLU A 1 104 ? -3.069 0.864 28.486 1.00 87.56 104 GLU A O 1
ATOM 845 N N . ALA A 1 105 ? -2.737 2.406 26.894 1.00 87.25 105 ALA A N 1
ATOM 846 C CA . ALA A 1 105 ? -3.728 3.336 27.430 1.00 87.25 105 ALA A CA 1
ATOM 847 C C . ALA A 1 105 ? -5.137 2.717 27.480 1.00 87.25 105 ALA A C 1
ATOM 849 O O . ALA A 1 105 ? -5.849 2.862 28.476 1.00 87.25 105 ALA A O 1
ATOM 850 N N . ARG A 1 106 ? -5.542 1.979 26.436 1.00 84.62 106 ARG A N 1
ATOM 851 C CA . ARG A 1 106 ? -6.836 1.273 26.405 1.00 84.62 106 ARG A CA 1
ATOM 852 C C . ARG A 1 106 ? -6.922 0.188 27.469 1.00 84.62 106 ARG A C 1
ATOM 854 O O . ARG A 1 106 ? -7.983 0.015 28.073 1.00 84.62 106 ARG A O 1
ATOM 861 N N . GLU A 1 107 ? -5.842 -0.554 27.685 1.00 87.12 107 GLU A N 1
ATOM 862 C CA . GLU A 1 107 ? -5.795 -1.579 28.724 1.00 87.12 107 GLU A CA 1
ATOM 863 C C . GLU A 1 107 ? -5.888 -0.959 30.117 1.00 87.12 107 GLU A C 1
ATOM 865 O O . GLU A 1 107 ? -6.716 -1.407 30.913 1.00 87.12 107 GLU A O 1
ATOM 870 N N . ALA A 1 108 ? -5.149 0.121 30.381 1.00 89.88 108 ALA A N 1
ATOM 871 C CA . ALA A 1 108 ? -5.218 0.852 31.644 1.00 89.88 108 ALA A CA 1
ATOM 872 C C . ALA A 1 108 ? -6.646 1.341 31.943 1.00 89.88 108 ALA A C 1
ATOM 874 O O . ALA A 1 108 ? -7.196 1.031 33.002 1.00 89.88 108 ALA A O 1
ATOM 875 N N . THR A 1 109 ? -7.303 1.998 30.980 1.00 89.19 109 THR A N 1
ATOM 876 C CA . THR A 1 109 ? -8.696 2.452 31.139 1.00 89.19 109 THR A CA 1
ATOM 877 C C . THR A 1 109 ? -9.658 1.284 31.370 1.00 89.19 109 THR A C 1
ATOM 879 O O . THR A 1 109 ? -10.578 1.370 32.183 1.00 89.19 109 THR A O 1
ATOM 882 N N . LYS A 1 110 ? -9.457 0.154 30.683 1.00 91.56 110 LYS A N 1
ATOM 883 C CA . LYS A 1 110 ? -10.286 -1.045 30.867 1.00 91.56 110 LYS A CA 1
ATOM 884 C C . LYS A 1 110 ? -10.108 -1.655 32.258 1.00 91.56 110 LYS A C 1
ATOM 886 O O . LYS A 1 110 ? -11.086 -2.136 32.831 1.00 91.56 110 LYS A O 1
ATOM 891 N N . HIS A 1 111 ? -8.889 -1.653 32.790 1.00 89.25 111 HIS A N 1
ATOM 892 C CA . HIS A 1 111 ? -8.604 -2.113 34.146 1.00 89.25 111 HIS A CA 1
ATOM 893 C C . HIS A 1 111 ? -9.258 -1.215 35.197 1.00 89.25 111 HIS A C 1
ATOM 895 O O . HIS A 1 111 ? -9.928 -1.730 36.091 1.00 89.25 111 HIS A O 1
ATOM 901 N N . GLU A 1 112 ? -9.161 0.103 35.041 1.00 92.69 112 GLU A N 1
ATOM 902 C CA . GLU A 1 112 ? -9.802 1.073 35.934 1.00 92.69 112 GLU A CA 1
ATOM 903 C C . GLU A 1 112 ? -11.336 0.938 35.927 1.00 92.69 112 GLU A C 1
ATOM 905 O O . GLU A 1 112 ? -11.992 0.907 36.974 1.00 92.69 112 GLU A O 1
ATOM 910 N N . LEU A 1 113 ? -11.933 0.753 34.744 1.00 92.25 113 LEU A N 1
ATOM 911 C CA . LEU A 1 113 ? -13.376 0.546 34.619 1.00 92.25 113 LEU A CA 1
ATOM 912 C C . LEU A 1 113 ? -13.832 -0.769 35.275 1.00 92.25 113 LEU A C 1
ATOM 914 O O . LEU A 1 113 ? -14.897 -0.831 35.888 1.00 92.25 113 LEU A O 1
ATOM 918 N N . ARG A 1 114 ? -13.023 -1.831 35.176 1.00 91.94 114 ARG A N 1
ATOM 919 C CA . ARG A 1 114 ? -13.301 -3.105 35.856 1.00 91.94 114 ARG A CA 1
ATOM 920 C C . ARG A 1 114 ? -13.233 -2.951 37.368 1.00 91.94 114 ARG A C 1
ATOM 922 O O . ARG A 1 114 ? -14.191 -3.332 38.034 1.00 91.94 114 ARG A O 1
ATOM 929 N N . GLN A 1 115 ? -12.176 -2.327 37.884 1.00 92.88 115 GLN A N 1
ATOM 930 C CA . GLN A 1 115 ? -12.010 -2.088 39.319 1.00 92.88 115 GLN A CA 1
ATOM 931 C C . GLN A 1 115 ? -13.154 -1.251 39.894 1.00 92.88 115 GLN A C 1
ATOM 933 O O . GLN A 1 115 ? -13.744 -1.630 40.901 1.00 92.88 115 GLN A O 1
ATOM 938 N N . SER A 1 116 ? -13.535 -0.163 39.223 1.00 92.88 116 SER A N 1
ATOM 939 C CA . SER A 1 116 ? -14.673 0.655 39.662 1.00 92.88 116 SER A CA 1
ATOM 940 C C . SER A 1 116 ? -16.005 -0.103 39.594 1.00 92.88 116 SER A C 1
ATOM 942 O O . SER A 1 116 ? -16.857 0.072 40.464 1.00 92.88 116 SER A O 1
ATOM 944 N N . SER A 1 117 ? -16.193 -0.994 38.613 1.00 88.81 117 SER A N 1
ATOM 945 C CA . SER A 1 117 ? -17.384 -1.851 38.554 1.00 88.81 117 SER A CA 1
ATOM 946 C C . SER A 1 117 ? -17.425 -2.896 39.675 1.00 88.81 117 SER A C 1
ATOM 948 O O . SER A 1 117 ? -18.494 -3.179 40.210 1.00 88.81 117 SER A O 1
ATOM 950 N N . GLU A 1 118 ? -16.272 -3.454 40.046 1.00 92.81 118 GLU A N 1
ATOM 951 C CA . GLU A 1 118 ? -16.143 -4.429 41.129 1.00 92.81 118 GLU A CA 1
ATOM 952 C C . GLU A 1 118 ? -16.352 -3.771 42.493 1.00 92.81 118 GLU A C 1
ATOM 954 O O . GLU A 1 118 ? -17.073 -4.323 43.318 1.00 92.81 118 GLU A O 1
ATOM 959 N N . GLN A 1 119 ? -15.816 -2.563 42.696 1.00 92.75 119 GLN A N 1
ATOM 960 C CA . GLN A 1 119 ? -16.066 -1.763 43.899 1.00 92.75 119 GLN A CA 1
ATOM 961 C C . GLN A 1 119 ? -17.555 -1.475 44.079 1.00 92.75 119 GLN A C 1
ATOM 963 O O . GLN A 1 119 ? -18.098 -1.764 45.138 1.00 92.75 119 GLN A O 1
ATOM 968 N N . ARG A 1 120 ? -18.246 -1.022 43.023 1.00 92.50 120 ARG A N 1
ATOM 969 C CA . ARG A 1 120 ? -19.700 -0.793 43.082 1.00 92.50 120 ARG A CA 1
ATOM 970 C C . ARG A 1 120 ? -20.468 -2.058 43.461 1.00 92.50 120 ARG A C 1
ATOM 972 O O . ARG A 1 120 ? -21.350 -2.003 44.303 1.00 92.50 120 ARG A O 1
ATOM 979 N N . ARG A 1 121 ? -20.098 -3.211 42.892 1.00 92.88 121 ARG A N 1
ATOM 980 C CA . ARG A 1 121 ? -20.718 -4.500 43.246 1.00 92.88 121 ARG A CA 1
ATOM 981 C C . ARG A 1 121 ? -20.454 -4.896 44.697 1.00 92.88 121 ARG A C 1
ATOM 983 O O . ARG A 1 121 ? -21.346 -5.436 45.339 1.00 92.88 121 ARG A O 1
ATOM 990 N N . ALA A 1 122 ? -19.242 -4.662 45.196 1.00 93.19 122 ALA A N 1
ATOM 991 C CA . ALA A 1 122 ? -18.897 -4.937 46.586 1.00 93.19 122 ALA A CA 1
ATOM 992 C C . ALA A 1 122 ? -19.668 -4.022 47.549 1.00 93.19 122 ALA A C 1
ATOM 994 O O . ALA A 1 122 ? -20.142 -4.492 48.580 1.00 93.19 122 ALA A O 1
ATOM 995 N N . ASP A 1 123 ? -19.838 -2.747 47.200 1.00 94.56 123 ASP A N 1
ATOM 996 C CA . ASP A 1 123 ? -20.612 -1.791 47.993 1.00 94.56 123 ASP A CA 1
ATOM 997 C C . ASP A 1 123 ? -22.109 -2.131 47.994 1.00 94.56 123 ASP A C 1
ATOM 999 O O . ASP A 1 123 ? -22.737 -2.104 49.051 1.00 94.56 123 ASP A O 1
ATOM 1003 N N . ASP A 1 124 ? -22.670 -2.526 46.847 1.00 93.31 124 ASP A N 1
ATOM 1004 C CA . ASP A 1 124 ? -24.060 -2.989 46.755 1.00 93.31 124 ASP A CA 1
ATOM 1005 C C . ASP A 1 124 ? -24.292 -4.240 47.621 1.00 93.31 124 ASP A C 1
ATOM 1007 O O . ASP A 1 124 ? -25.277 -4.316 48.353 1.00 93.31 124 ASP A O 1
ATOM 1011 N N . LEU A 1 125 ? -23.364 -5.206 47.596 1.00 93.62 125 LEU A N 1
ATOM 1012 C CA . LEU A 1 125 ? -23.435 -6.404 48.442 1.00 93.62 125 LEU A CA 1
ATOM 1013 C C . LEU A 1 125 ? -23.350 -6.064 49.933 1.00 93.62 125 LEU A C 1
ATOM 1015 O O . LEU A 1 125 ? -24.138 -6.588 50.714 1.00 93.62 125 LEU A O 1
ATOM 1019 N N . ARG A 1 126 ? -22.451 -5.154 50.325 1.00 92.81 126 ARG A N 1
ATOM 1020 C CA . ARG A 1 126 ? -22.335 -4.691 51.718 1.00 92.81 126 ARG A CA 1
ATOM 1021 C C . ARG A 1 126 ? -23.619 -4.036 52.215 1.00 92.81 126 ARG A C 1
ATOM 1023 O O . ARG A 1 126 ? -24.026 -4.301 53.339 1.00 92.81 126 ARG A O 1
ATOM 1030 N N . ARG A 1 127 ? -24.273 -3.223 51.378 1.00 93.25 127 ARG A N 1
ATOM 1031 C CA . ARG A 1 127 ? -25.569 -2.609 51.712 1.00 93.25 127 ARG A CA 1
ATOM 1032 C C . ARG A 1 127 ? -26.654 -3.660 51.922 1.00 93.25 127 ARG A C 1
ATOM 1034 O O . ARG A 1 127 ? -27.391 -3.580 52.895 1.00 93.25 127 ARG A O 1
ATOM 1041 N N . LEU A 1 128 ? -26.719 -4.665 51.048 1.00 94.25 128 LEU A N 1
ATOM 1042 C CA . LEU A 1 128 ? -27.674 -5.767 51.188 1.00 94.25 128 LEU A CA 1
ATOM 1043 C C . LEU A 1 128 ? -27.424 -6.597 52.457 1.00 94.25 128 LEU A C 1
ATOM 1045 O O . LEU A 1 128 ? -28.378 -7.004 53.117 1.00 94.25 128 LEU A O 1
ATOM 1049 N N . GLU A 1 129 ? -26.159 -6.847 52.807 1.00 93.44 129 GLU A N 1
ATOM 1050 C CA . GLU A 1 129 ? -25.795 -7.529 54.053 1.00 93.44 129 GLU A CA 1
ATOM 1051 C C . GLU A 1 129 ? -26.202 -6.714 55.284 1.00 93.44 129 GLU A C 1
ATOM 1053 O O . GLU A 1 129 ? -26.786 -7.274 56.210 1.00 93.44 129 GLU A O 1
ATOM 1058 N N . GLU A 1 130 ? -25.944 -5.404 55.285 1.00 93.38 130 GLU A N 1
ATOM 1059 C CA . GLU A 1 130 ? -26.316 -4.500 56.377 1.00 93.38 130 GLU A CA 1
ATOM 1060 C C . GLU A 1 130 ? -27.839 -4.442 56.566 1.00 93.38 130 GLU A C 1
ATOM 1062 O O . GLU A 1 130 ? -28.325 -4.651 57.677 1.00 93.38 130 GLU A O 1
ATOM 1067 N N . GLU A 1 131 ? -28.603 -4.298 55.478 1.00 92.44 131 GLU A N 1
ATOM 1068 C CA . GLU A 1 131 ? -30.070 -4.343 55.513 1.00 92.44 131 GLU A CA 1
ATOM 1069 C C . GLU A 1 131 ? -30.607 -5.679 56.053 1.00 92.44 131 GLU A C 1
ATOM 1071 O O . GLU A 1 131 ? -31.579 -5.704 56.814 1.00 92.44 131 GLU A O 1
ATOM 1076 N N . ALA A 1 132 ? -29.993 -6.807 55.679 1.00 89.50 132 ALA A N 1
ATOM 1077 C CA . ALA A 1 132 ? -30.382 -8.122 56.186 1.00 89.50 132 ALA A CA 1
ATOM 1078 C C . ALA A 1 132 ? -30.080 -8.269 57.685 1.00 89.50 132 ALA A C 1
ATOM 1080 O O . ALA A 1 132 ? -30.876 -8.853 58.425 1.00 89.50 132 ALA A O 1
ATOM 1081 N N . LEU A 1 133 ? -28.952 -7.720 58.139 1.00 90.00 133 LEU A N 1
ATOM 1082 C CA . LEU A 1 133 ? -28.542 -7.742 59.540 1.00 90.00 133 LEU A CA 1
ATOM 1083 C C . LEU A 1 133 ? -29.445 -6.855 60.401 1.00 90.00 133 LEU A C 1
ATOM 1085 O O . LEU A 1 133 ? -29.822 -7.252 61.502 1.00 90.00 133 LEU A O 1
ATOM 1089 N N . ASP A 1 134 ? -29.841 -5.692 59.887 1.00 89.94 134 ASP A N 1
ATOM 1090 C CA . ASP A 1 134 ? -30.783 -4.798 60.555 1.00 89.94 134 ASP A CA 1
ATOM 1091 C C . ASP A 1 134 ? -32.189 -5.398 60.631 1.00 89.94 134 ASP A C 1
ATOM 1093 O O . ASP A 1 134 ? -32.814 -5.330 61.691 1.00 89.94 134 ASP A O 1
ATOM 1097 N N . ARG A 1 135 ? -32.659 -6.081 59.576 1.00 84.81 135 ARG A N 1
ATOM 1098 C CA . ARG A 1 135 ? -33.904 -6.869 59.646 1.00 84.81 135 ARG A CA 1
ATOM 1099 C C . ARG A 1 135 ? -33.818 -7.973 60.692 1.00 84.81 135 ARG A C 1
ATOM 1101 O O . ARG A 1 135 ? -34.721 -8.090 61.510 1.00 84.81 135 ARG A O 1
ATOM 1108 N N . ALA A 1 136 ? -32.725 -8.736 60.723 1.00 85.12 136 ALA A N 1
ATOM 1109 C CA . ALA A 1 136 ? -32.544 -9.794 61.716 1.00 85.12 136 ALA A CA 1
ATOM 1110 C C . ALA A 1 136 ? -32.495 -9.247 63.156 1.00 85.12 136 ALA A C 1
ATOM 1112 O O . ALA A 1 136 ? -33.041 -9.867 64.065 1.00 85.12 136 ALA A O 1
ATOM 1113 N N . ARG A 1 137 ? -31.879 -8.074 63.370 1.00 83.69 137 ARG A N 1
ATOM 1114 C CA . ARG A 1 137 ? -31.867 -7.373 64.668 1.00 83.69 137 ARG A CA 1
ATOM 1115 C C . ARG A 1 137 ? -33.241 -6.853 65.070 1.00 83.69 137 ARG A C 1
ATOM 1117 O O . ARG A 1 137 ? -33.556 -6.832 66.259 1.00 83.69 137 ARG A O 1
ATOM 1124 N N . PHE A 1 138 ? -34.022 -6.371 64.109 1.00 78.81 138 PHE A N 1
ATOM 1125 C CA . PHE A 1 138 ? -35.391 -5.939 64.356 1.00 78.81 138 PHE A CA 1
ATOM 1126 C C . PHE A 1 138 ? -36.260 -7.136 64.744 1.00 78.81 138 PHE A C 1
ATOM 1128 O O . PHE A 1 138 ? -36.873 -7.110 65.807 1.00 78.81 138 PHE A O 1
ATOM 1135 N N . ASP A 1 139 ? -36.212 -8.217 63.965 1.00 78.00 139 ASP A N 1
ATOM 1136 C CA . ASP A 1 139 ? -36.951 -9.449 64.246 1.00 78.00 139 ASP A CA 1
ATOM 1137 C C . ASP A 1 139 ? -36.559 -10.051 65.602 1.00 78.00 139 ASP A C 1
ATOM 1139 O O . ASP A 1 139 ? -37.436 -10.455 66.359 1.00 78.00 139 ASP A O 1
ATOM 1143 N N . SER A 1 140 ? -35.269 -10.050 65.972 1.00 71.00 140 SER A N 1
ATOM 1144 C CA . SER A 1 140 ? -34.853 -10.523 67.300 1.00 71.00 140 SER A CA 1
ATOM 1145 C C . SER A 1 140 ? -35.427 -9.668 68.431 1.00 71.00 140 SER A C 1
ATOM 1147 O O . SER A 1 140 ? -35.846 -10.209 69.445 1.00 71.00 140 SER A O 1
ATOM 1149 N N . ARG A 1 141 ? -35.494 -8.338 68.259 1.00 70.19 141 ARG A N 1
ATOM 1150 C CA . ARG A 1 141 ? -36.092 -7.445 69.267 1.00 70.19 141 ARG A CA 1
ATOM 1151 C C . ARG A 1 141 ? -37.602 -7.632 69.381 1.00 70.19 141 ARG A C 1
ATOM 1153 O O . ARG A 1 141 ? -38.114 -7.640 70.488 1.00 70.19 141 ARG A O 1
ATOM 1160 N N . VAL A 1 142 ? -38.296 -7.807 68.257 1.00 67.31 142 VAL A N 1
ATOM 1161 C CA . VAL A 1 142 ? -39.747 -8.055 68.234 1.00 67.31 142 VAL A CA 1
ATOM 1162 C C . VAL A 1 142 ? -40.094 -9.421 68.838 1.00 67.31 142 VAL A C 1
ATOM 1164 O O . VAL A 1 142 ? -41.161 -9.569 69.419 1.00 67.31 142 VAL A O 1
ATOM 1167 N N . MET A 1 143 ? -39.208 -10.416 68.729 1.00 59.84 143 MET A N 1
ATOM 1168 C CA . MET A 1 143 ? -39.377 -11.724 69.379 1.00 59.84 143 MET A CA 1
ATOM 1169 C C . MET A 1 143 ? -39.111 -11.683 70.895 1.00 59.84 143 MET A C 1
ATOM 1171 O O . MET A 1 143 ? -39.707 -12.471 71.623 1.00 59.84 143 MET A O 1
ATOM 1175 N N . ASP A 1 144 ? -38.226 -10.795 71.366 1.00 60.47 144 ASP A N 1
ATOM 1176 C CA . ASP A 1 144 ? -37.891 -10.632 72.793 1.00 60.47 144 ASP A CA 1
ATOM 1177 C C . ASP A 1 144 ? -38.919 -9.775 73.563 1.00 60.47 144 ASP A C 1
ATOM 1179 O O . ASP A 1 144 ? -38.972 -9.813 74.794 1.00 60.47 144 ASP A O 1
ATOM 1183 N N . GLU A 1 145 ? -39.736 -8.993 72.857 1.00 58.31 145 GLU A N 1
ATOM 1184 C CA . GLU A 1 145 ? -40.740 -8.097 73.425 1.00 58.31 145 GLU A CA 1
ATOM 1185 C C . GLU A 1 145 ? -42.134 -8.681 73.131 1.00 58.31 145 GLU A C 1
ATOM 1187 O O . GLU A 1 145 ? -42.612 -8.592 72.004 1.00 58.31 145 GLU A O 1
ATOM 1192 N N . ASP A 1 146 ? -42.772 -9.328 74.120 1.00 55.31 146 ASP A N 1
ATOM 1193 C CA . ASP A 1 146 ? -44.129 -9.903 74.011 1.00 55.31 146 ASP A CA 1
ATOM 1194 C C . ASP A 1 146 ? -45.130 -8.835 73.520 1.00 55.31 146 ASP A C 1
ATOM 1196 O O . ASP A 1 146 ? -45.676 -8.043 74.297 1.00 55.31 146 ASP A O 1
ATOM 1200 N N . LEU A 1 147 ? -45.350 -8.784 72.203 1.00 55.62 147 LEU A N 1
ATOM 1201 C CA . LEU A 1 147 ? -46.175 -7.767 71.561 1.00 55.62 147 LEU A CA 1
ATOM 1202 C C . LEU A 1 147 ? -47.662 -7.981 71.910 1.00 55.62 147 LEU A C 1
ATOM 1204 O O . LEU A 1 147 ? -48.189 -9.081 71.715 1.00 55.62 147 LEU A O 1
ATOM 1208 N N . PRO A 1 148 ? -48.388 -6.938 72.357 1.00 61.62 148 PRO A N 1
ATOM 1209 C CA . PRO A 1 148 ? -49.835 -6.995 72.520 1.00 61.62 148 PRO A CA 1
ATOM 1210 C C . PRO A 1 148 ? -50.521 -7.372 71.192 1.00 61.62 148 PRO A C 1
ATOM 1212 O O . PRO A 1 148 ? -50.132 -6.852 70.141 1.00 61.62 148 PRO A O 1
ATOM 1215 N N . PRO A 1 149 ? -51.571 -8.213 71.209 1.00 58.06 149 PRO A N 1
ATOM 1216 C CA . PRO A 1 149 ? -52.181 -8.781 70.001 1.00 58.06 149 PRO A CA 1
ATOM 1217 C C . PRO A 1 149 ? -52.747 -7.741 69.016 1.00 58.06 149 PRO A C 1
ATOM 1219 O O . PRO A 1 149 ? -52.882 -8.043 67.835 1.00 58.06 149 PRO A O 1
ATOM 1222 N N . GLU A 1 150 ? -53.025 -6.511 69.461 1.00 58.31 150 GLU A N 1
ATOM 1223 C CA . GLU A 1 150 ? -53.486 -5.411 68.595 1.00 58.31 150 GLU A CA 1
ATOM 1224 C C . GLU A 1 150 ? -52.405 -4.884 67.637 1.00 58.31 150 GLU A C 1
ATOM 1226 O O . GLU A 1 150 ? -52.718 -4.482 66.520 1.00 58.31 150 GLU A O 1
ATOM 1231 N N . ILE A 1 151 ? -51.129 -4.894 68.040 1.00 59.94 151 ILE A N 1
ATOM 1232 C CA . ILE A 1 151 ? -50.030 -4.331 67.234 1.00 59.94 151 ILE A CA 1
ATOM 1233 C C . ILE A 1 151 ? -49.598 -5.324 66.147 1.00 59.94 151 ILE A C 1
ATOM 1235 O O . ILE A 1 151 ? -49.207 -4.923 65.051 1.00 59.94 151 ILE A O 1
ATOM 1239 N N . ALA A 1 152 ? -49.722 -6.624 66.428 1.00 59.31 152 ALA A N 1
ATOM 1240 C CA . ALA A 1 152 ? -49.411 -7.688 65.483 1.00 59.31 152 ALA A CA 1
ATOM 1241 C C . ALA A 1 152 ? -50.341 -7.662 64.259 1.00 59.31 152 ALA A C 1
ATOM 1243 O O . ALA A 1 152 ? -49.850 -7.755 63.138 1.00 59.31 152 ALA A O 1
ATOM 1244 N N . GLU A 1 153 ? -51.655 -7.468 64.442 1.00 63.78 153 GLU A N 1
ATOM 1245 C CA . GLU A 1 153 ? -52.604 -7.381 63.319 1.00 63.78 153 GLU A CA 1
ATOM 1246 C C . GLU A 1 153 ? -52.369 -6.150 62.433 1.00 63.78 153 GLU A C 1
ATOM 1248 O O . GLU A 1 153 ? -52.480 -6.244 61.206 1.00 63.78 153 GLU A O 1
ATOM 1253 N N . ASP A 1 154 ? -52.019 -5.007 63.028 1.00 70.31 154 ASP A N 1
ATOM 1254 C CA . ASP A 1 154 ? -51.776 -3.775 62.272 1.00 70.31 154 ASP A CA 1
ATOM 1255 C C . ASP A 1 154 ? -50.440 -3.828 61.510 1.00 70.31 154 ASP A C 1
ATOM 1257 O O . ASP A 1 154 ? -50.367 -3.425 60.346 1.00 70.31 154 ASP A O 1
ATOM 1261 N N . LEU A 1 155 ? -49.405 -4.449 62.096 1.00 61.09 155 LEU A N 1
ATOM 1262 C CA . LEU A 1 155 ? -48.169 -4.771 61.374 1.00 61.09 155 LEU A CA 1
ATOM 1263 C C . LEU A 1 155 ? -48.408 -5.787 60.252 1.00 61.09 155 LEU A C 1
ATOM 1265 O O . LEU A 1 155 ? -47.841 -5.638 59.170 1.00 61.09 155 LEU A O 1
ATOM 1269 N N . GLN A 1 156 ? -49.253 -6.800 60.473 1.00 66.06 156 GLN A N 1
ATOM 1270 C CA . GLN A 1 156 ? -49.580 -7.799 59.453 1.00 66.06 156 GLN A CA 1
ATOM 1271 C C . GLN A 1 156 ? -50.245 -7.141 58.235 1.00 66.06 156 GLN A C 1
ATOM 1273 O O . GLN A 1 156 ? -49.867 -7.423 57.097 1.00 66.06 156 GLN A O 1
ATOM 1278 N N . LYS A 1 157 ? -51.172 -6.202 58.470 1.00 73.81 157 LYS A N 1
ATOM 1279 C CA . LYS A 1 157 ? -51.807 -5.407 57.407 1.00 73.81 157 LYS A CA 1
ATOM 1280 C C . LYS A 1 157 ? -50.809 -4.538 56.649 1.00 73.81 157 LYS A C 1
ATOM 1282 O O . LYS A 1 157 ? -50.854 -4.508 55.421 1.00 73.81 157 LYS A O 1
ATOM 1287 N N . GLN A 1 158 ? -49.890 -3.873 57.348 1.00 69.31 158 GLN A N 1
ATOM 1288 C CA . GLN A 1 158 ? -48.872 -3.036 56.704 1.00 69.31 158 GLN A CA 1
ATOM 1289 C C . GLN A 1 158 ? -47.864 -3.869 55.889 1.00 69.31 158 GLN A C 1
ATOM 1291 O O . GLN A 1 158 ? -47.452 -3.458 54.803 1.00 69.31 158 GLN A O 1
ATOM 1296 N N . ILE A 1 159 ? -47.504 -5.071 56.353 1.00 66.12 159 ILE A N 1
ATOM 1297 C CA . ILE A 1 159 ? -46.644 -6.011 55.613 1.00 66.12 159 ILE A CA 1
ATOM 1298 C C . ILE A 1 159 ? -47.345 -6.527 54.348 1.00 66.12 159 ILE A C 1
ATOM 1300 O O . ILE A 1 159 ? -46.708 -6.619 53.294 1.00 66.12 159 ILE A O 1
ATOM 1304 N N . ASP A 1 160 ? -48.644 -6.822 54.412 1.00 72.69 160 ASP A N 1
ATOM 1305 C CA . ASP A 1 160 ? -49.409 -7.274 53.246 1.00 72.69 160 ASP A CA 1
ATOM 1306 C C . ASP A 1 160 ? -49.660 -6.139 52.236 1.00 72.69 160 ASP A C 1
ATOM 1308 O O . ASP A 1 160 ? -49.551 -6.361 51.026 1.00 72.69 160 ASP A O 1
ATOM 1312 N N . GLU A 1 161 ? -49.867 -4.895 52.681 1.00 70.44 161 GLU A N 1
ATOM 1313 C CA . GLU A 1 161 ? -49.910 -3.727 51.785 1.00 70.44 161 GLU A CA 1
ATOM 1314 C C . GLU A 1 161 ? -48.573 -3.494 51.064 1.00 70.44 161 GLU A C 1
ATOM 1316 O O . GLU A 1 161 ? -48.550 -3.199 49.863 1.00 70.44 161 GLU A O 1
ATOM 1321 N N . LEU A 1 162 ? -47.445 -3.688 51.755 1.00 61.38 162 LEU A N 1
ATOM 1322 C CA . LEU A 1 162 ? -46.112 -3.577 51.157 1.00 61.38 162 LEU A CA 1
ATOM 1323 C C . LEU A 1 162 ? -45.782 -4.745 50.216 1.00 61.38 162 LEU A C 1
ATOM 1325 O O . LEU A 1 162 ? -45.108 -4.529 49.210 1.00 61.38 162 LEU A O 1
ATOM 1329 N N . ARG A 1 163 ? -46.288 -5.958 50.478 1.00 59.34 163 ARG A N 1
ATOM 1330 C CA . ARG A 1 163 ? -46.159 -7.117 49.571 1.00 59.34 163 ARG A CA 1
ATOM 1331 C C . ARG A 1 163 ? -47.013 -6.997 48.311 1.00 59.34 163 ARG A C 1
ATOM 1333 O O . ARG A 1 163 ? -46.641 -7.543 47.275 1.00 59.34 163 ARG A O 1
ATOM 1340 N N . THR A 1 164 ? -48.133 -6.280 48.384 1.00 57.72 164 THR A N 1
ATOM 1341 C CA . THR A 1 164 ? -49.043 -6.080 47.242 1.00 57.72 164 THR A CA 1
ATOM 1342 C C . THR A 1 164 ? -48.613 -4.906 46.351 1.00 57.72 164 THR A C 1
ATOM 1344 O O . THR A 1 164 ? -49.086 -4.785 45.222 1.00 57.72 164 THR A O 1
ATOM 1347 N N . ARG A 1 165 ? -47.669 -4.062 46.802 1.00 44.34 165 ARG A N 1
ATOM 1348 C CA . ARG A 1 165 ? -46.984 -3.077 45.953 1.00 44.34 165 ARG A CA 1
ATOM 1349 C C . ARG A 1 165 ? -45.878 -3.771 45.142 1.00 44.34 165 ARG A C 1
ATOM 1351 O O . ARG A 1 165 ? -44.851 -4.134 45.712 1.00 44.34 165 ARG A O 1
ATOM 1358 N N . PRO A 1 166 ? -46.024 -3.943 43.815 1.00 43.34 166 PRO A N 1
ATOM 1359 C CA . PRO A 1 166 ? -44.958 -4.515 43.006 1.00 43.34 166 PRO A CA 1
ATOM 1360 C C . PRO A 1 166 ? -43.761 -3.556 42.993 1.00 43.34 166 PRO A C 1
ATOM 1362 O O . PRO A 1 166 ? -43.820 -2.467 42.420 1.00 43.34 166 PRO A O 1
ATOM 1365 N N . ALA A 1 167 ? -42.662 -3.960 43.627 1.00 43.97 167 ALA A N 1
ATOM 1366 C CA . ALA A 1 167 ? -41.388 -3.263 43.545 1.00 43.97 167 ALA A CA 1
ATOM 1367 C C . ALA A 1 167 ? -40.814 -3.423 42.128 1.00 43.97 167 ALA A C 1
ATOM 1369 O O . ALA A 1 167 ? -40.136 -4.402 41.817 1.00 43.97 167 ALA A O 1
ATOM 1370 N N . VAL A 1 168 ? -41.088 -2.459 41.247 1.00 45.84 168 VAL A N 1
ATOM 1371 C CA . VAL A 1 168 ? -40.340 -2.305 39.996 1.00 45.84 168 VAL A CA 1
ATOM 1372 C C . VAL A 1 168 ? -39.113 -1.462 40.307 1.00 45.84 168 VAL A C 1
ATOM 1374 O O . VAL A 1 168 ? -39.160 -0.235 40.321 1.00 45.84 168 VAL A O 1
ATOM 1377 N N . ILE A 1 169 ? -38.002 -2.141 40.576 1.00 41.94 169 ILE A N 1
ATOM 1378 C CA . ILE A 1 169 ? -36.686 -1.512 40.638 1.00 41.94 169 ILE A CA 1
ATOM 1379 C C . ILE A 1 169 ? -36.257 -1.249 39.192 1.00 41.94 169 ILE A C 1
ATOM 1381 O O . ILE A 1 169 ? -35.772 -2.140 38.493 1.00 41.94 169 ILE A O 1
ATOM 1385 N N . THR A 1 170 ? -36.466 -0.025 38.714 1.00 46.41 170 THR A N 1
ATOM 1386 C CA . THR A 1 170 ? -35.721 0.479 37.559 1.00 46.41 170 THR A CA 1
ATOM 1387 C C . THR A 1 170 ? -34.294 0.791 37.999 1.00 46.41 170 THR A C 1
ATOM 1389 O O . THR A 1 170 ? -34.033 1.141 39.149 1.00 46.41 170 THR A O 1
ATOM 1392 N N . ARG A 1 171 ? -33.348 0.662 37.068 1.00 50.38 171 ARG A N 1
ATOM 1393 C CA . ARG A 1 171 ? -31.898 0.750 37.306 1.00 50.38 171 ARG A CA 1
ATOM 1394 C C . ARG A 1 171 ? -31.400 2.135 37.782 1.00 50.38 171 ARG A C 1
ATOM 1396 O O . ARG A 1 171 ? -30.193 2.314 37.852 1.00 50.38 171 ARG A O 1
ATOM 1403 N N . ASP A 1 172 ? -32.295 3.081 38.087 1.00 42.91 172 ASP A N 1
ATOM 1404 C CA . ASP A 1 172 ? -31.944 4.467 38.444 1.00 42.91 172 ASP A CA 1
ATOM 1405 C C . ASP A 1 172 ? -32.878 5.143 39.482 1.00 42.91 172 ASP A C 1
ATOM 1407 O O . ASP A 1 172 ? -32.900 6.363 39.609 1.00 42.91 172 ASP A O 1
ATOM 1411 N N . GLY A 1 173 ? -33.669 4.380 40.250 1.00 45.06 173 GLY A N 1
ATOM 1412 C CA . GLY A 1 173 ? -34.242 4.866 41.520 1.00 45.06 173 GLY A CA 1
ATOM 1413 C C . GLY A 1 173 ? -35.243 6.038 41.483 1.00 45.06 173 GLY A C 1
ATOM 1414 O O . GLY A 1 173 ? -35.380 6.724 42.494 1.00 45.06 173 GLY A O 1
ATOM 1415 N N . SER A 1 174 ? -35.976 6.277 40.388 1.00 36.62 174 SER A N 1
ATOM 1416 C CA . SER A 1 174 ? -37.072 7.267 40.359 1.00 36.62 174 SER A CA 1
ATOM 1417 C C . SER A 1 174 ? -38.432 6.648 40.013 1.00 36.62 174 SER A C 1
ATOM 1419 O O . SER A 1 174 ? -38.546 5.789 39.137 1.00 36.62 174 SER A O 1
ATOM 1421 N N . VAL A 1 175 ? -39.471 7.091 40.735 1.00 37.62 175 VAL A N 1
ATOM 1422 C CA . VAL A 1 175 ? -40.878 6.706 40.545 1.00 37.62 175 VAL A CA 1
ATOM 1423 C C . VAL A 1 175 ? -41.478 7.597 39.459 1.00 37.62 175 VAL A C 1
ATOM 1425 O O . VAL A 1 175 ? -41.754 8.769 39.700 1.00 37.62 175 VAL A O 1
ATOM 1428 N N . GLY A 1 176 ? -41.653 7.048 38.258 1.00 34.03 176 GLY A N 1
ATOM 1429 C CA . GLY A 1 176 ? -42.339 7.706 37.150 1.00 34.03 176 GLY A CA 1
ATOM 1430 C C . GLY A 1 176 ? -43.496 6.849 36.647 1.00 34.03 176 GLY A C 1
ATOM 1431 O O . GLY A 1 176 ? -43.289 5.722 36.200 1.00 34.03 176 GLY A O 1
ATOM 1432 N N . GLU A 1 177 ? -44.712 7.386 36.717 1.00 38.88 177 GLU A N 1
ATOM 1433 C CA . GLU A 1 177 ? -45.886 6.843 36.040 1.00 38.88 177 GLU A CA 1
ATOM 1434 C C . GLU A 1 177 ? -45.729 7.011 34.524 1.00 38.88 177 GLU A C 1
ATOM 1436 O O . GLU A 1 177 ? -45.668 8.130 34.019 1.00 38.88 177 GLU A O 1
ATOM 1441 N N . SER A 1 178 ? -45.715 5.914 33.769 1.00 33.84 178 SER A N 1
ATOM 1442 C CA . SER A 1 178 ? -46.209 5.948 32.392 1.00 33.84 178 SER A CA 1
ATOM 1443 C C . SER A 1 178 ? -46.502 4.542 31.893 1.00 33.84 178 SER A C 1
ATOM 1445 O O . SER A 1 178 ? -45.624 3.680 31.839 1.00 33.84 178 SER A O 1
ATOM 1447 N N . GLY A 1 179 ? -47.760 4.306 31.529 1.00 39.84 179 GLY A N 1
ATOM 1448 C CA . GLY A 1 179 ? -48.165 3.101 30.827 1.00 39.84 179 GLY A CA 1
ATOM 1449 C C . GLY A 1 179 ? -47.495 3.038 29.457 1.00 39.84 179 GLY A C 1
ATOM 1450 O O . GLY A 1 179 ? -47.834 3.808 28.563 1.00 39.84 179 GLY A O 1
ATOM 1451 N N . ALA A 1 180 ? -46.590 2.082 29.272 1.00 32.09 180 ALA A N 1
ATOM 1452 C CA . ALA A 1 180 ? -46.039 1.740 27.970 1.00 32.09 180 ALA A CA 1
ATOM 1453 C C . ALA A 1 180 ? -46.389 0.284 27.654 1.00 32.09 180 ALA A C 1
ATOM 1455 O O . ALA A 1 180 ? -45.874 -0.666 28.243 1.00 32.09 180 ALA A O 1
ATOM 1456 N N . LYS A 1 181 ? -47.335 0.145 26.725 1.00 35.31 181 LYS A N 1
ATOM 1457 C CA . LYS A 1 181 ? -47.710 -1.096 26.051 1.00 35.31 181 LYS A CA 1
ATOM 1458 C C . LYS A 1 181 ? -46.468 -1.781 25.474 1.00 35.31 181 LYS A C 1
ATOM 1460 O O . LYS A 1 181 ? -45.548 -1.127 24.994 1.00 35.31 181 LYS A O 1
ATOM 1465 N N . ALA A 1 182 ? -46.490 -3.110 25.477 1.00 34.72 182 ALA A N 1
ATOM 1466 C CA . ALA A 1 182 ? -45.520 -3.960 24.803 1.00 34.72 182 ALA A CA 1
ATOM 1467 C C . ALA A 1 182 ? -45.384 -3.577 23.315 1.00 34.72 182 ALA A C 1
ATOM 1469 O O . ALA A 1 182 ? -46.273 -3.838 22.508 1.00 34.72 182 ALA A O 1
ATOM 1470 N N . GLY A 1 183 ? -44.268 -2.937 22.978 1.00 37.91 183 GLY A N 1
ATOM 1471 C CA . GLY A 1 183 ? -43.914 -2.488 21.636 1.00 37.91 183 GLY A CA 1
ATOM 1472 C C . GLY A 1 183 ? -42.656 -1.637 21.727 1.00 37.91 183 GLY A C 1
ATOM 1473 O O . GLY A 1 183 ? -42.741 -0.418 21.713 1.00 37.91 183 GLY A O 1
ATOM 1474 N N . GLY A 1 184 ? -41.497 -2.276 21.921 1.00 45.91 184 GLY A N 1
ATOM 1475 C CA . GLY A 1 184 ? -40.211 -1.578 21.972 1.00 45.91 184 GLY A CA 1
ATOM 1476 C C . GLY A 1 184 ? -40.001 -0.786 20.684 1.00 45.91 184 GLY A C 1
ATOM 1477 O O . GLY A 1 184 ? -39.866 -1.372 19.611 1.00 45.91 184 GLY A O 1
ATOM 1478 N N . GLU A 1 185 ? -40.053 0.538 20.786 1.00 61.78 185 GLU A N 1
ATOM 1479 C CA . GLU A 1 185 ? -39.954 1.442 19.648 1.00 61.78 185 GLU A CA 1
ATOM 1480 C C . GLU A 1 185 ? -38.535 1.402 19.073 1.00 61.78 185 GLU A C 1
ATOM 1482 O O . GLU A 1 185 ? -37.613 2.010 19.606 1.00 61.78 185 GLU A O 1
ATOM 1487 N N . ILE A 1 186 ? -38.367 0.676 17.967 1.00 70.88 186 ILE A N 1
ATOM 1488 C CA . ILE A 1 186 ? -37.190 0.788 17.099 1.00 70.88 186 ILE A CA 1
ATOM 1489 C C . ILE A 1 186 ? -37.056 2.258 16.677 1.00 70.88 186 ILE A C 1
ATOM 1491 O O . ILE A 1 186 ? -38.060 2.878 16.295 1.00 70.88 186 ILE A O 1
ATOM 1495 N N . SER A 1 187 ? -35.835 2.802 16.716 1.00 78.88 187 SER A N 1
ATOM 1496 C CA . SER A 1 187 ? -35.556 4.185 16.307 1.00 78.88 187 SER A CA 1
ATOM 1497 C C . SER A 1 187 ? -36.172 4.507 14.929 1.00 78.88 187 SER A C 1
ATOM 1499 O O . SER A 1 187 ? -36.111 3.672 14.021 1.00 78.88 187 SER A O 1
ATOM 1501 N N . PRO A 1 188 ? -36.758 5.702 14.708 1.00 78.62 188 PRO A N 1
ATOM 1502 C CA . PRO A 1 188 ? -37.384 6.055 13.429 1.00 78.62 188 PRO A CA 1
ATOM 1503 C C . PRO A 1 188 ? -36.421 5.929 12.237 1.00 78.62 188 PRO A C 1
ATOM 1505 O O . PRO A 1 188 ? -36.835 5.528 11.152 1.00 78.62 188 PRO A O 1
ATOM 1508 N N . LEU A 1 189 ? -35.126 6.180 12.454 1.00 80.75 189 LEU A N 1
ATOM 1509 C CA . LEU A 1 189 ? -34.086 5.997 11.439 1.00 80.75 189 LEU A CA 1
ATOM 1510 C C . LEU A 1 189 ? -33.810 4.510 11.152 1.00 80.75 189 LEU A C 1
ATOM 1512 O O . LEU A 1 189 ? -33.608 4.123 10.005 1.00 80.75 189 LEU A O 1
ATOM 1516 N N . ALA A 1 190 ? -33.847 3.661 12.180 1.00 81.50 190 ALA A N 1
ATOM 1517 C CA . ALA A 1 190 ? -33.701 2.214 12.032 1.00 81.50 190 ALA A CA 1
ATOM 1518 C C . ALA A 1 190 ? -34.878 1.602 11.251 1.00 81.50 190 ALA A C 1
ATOM 1520 O O . ALA A 1 190 ? -34.666 0.711 10.429 1.00 81.50 190 ALA A O 1
ATOM 1521 N N . LYS A 1 191 ? -36.096 2.134 11.428 1.00 83.06 191 LYS A N 1
ATOM 1522 C CA . LYS A 1 191 ? -37.259 1.775 10.598 1.00 83.06 191 LYS A CA 1
ATOM 1523 C C . LYS A 1 191 ? -37.048 2.154 9.131 1.00 83.06 191 LYS A C 1
ATOM 1525 O O . LYS A 1 191 ? -37.294 1.325 8.261 1.00 83.06 191 LYS A O 1
ATOM 1530 N N . GLU A 1 192 ? -36.549 3.364 8.854 1.00 82.75 192 GLU A N 1
ATOM 1531 C CA . GLU A 1 192 ? -36.256 3.797 7.479 1.00 82.75 192 GLU A CA 1
ATOM 1532 C C . GLU A 1 192 ? -35.232 2.874 6.804 1.00 82.75 192 GLU A C 1
ATOM 1534 O O . GLU A 1 192 ? -35.452 2.432 5.676 1.00 82.75 192 GLU A O 1
ATOM 1539 N N . ILE A 1 193 ? -34.135 2.548 7.495 1.00 82.44 193 ILE A N 1
ATOM 1540 C CA . ILE A 1 193 ? -33.103 1.640 6.976 1.00 82.44 193 ILE A CA 1
ATOM 1541 C C . ILE A 1 193 ? -33.714 0.270 6.660 1.00 82.44 193 ILE A C 1
ATOM 1543 O O . ILE A 1 193 ? -33.519 -0.247 5.563 1.00 82.44 193 ILE A O 1
ATOM 1547 N N . LEU A 1 194 ? -34.502 -0.290 7.582 1.00 81.44 194 LEU A N 1
ATOM 1548 C CA . LEU A 1 194 ? -35.115 -1.605 7.408 1.00 81.44 194 LEU A CA 1
ATOM 1549 C C . LEU A 1 194 ? -36.080 -1.641 6.209 1.00 81.44 194 LEU A C 1
ATOM 1551 O O . LEU A 1 194 ? -36.039 -2.586 5.425 1.00 81.44 194 LEU A O 1
ATOM 1555 N N . MET A 1 195 ? -36.890 -0.597 6.008 1.00 80.38 195 MET A N 1
ATOM 1556 C CA . MET A 1 195 ? -37.781 -0.490 4.843 1.00 80.38 195 MET A CA 1
ATOM 1557 C C . MET A 1 195 ? -37.012 -0.397 3.519 1.00 80.38 195 MET A C 1
ATOM 1559 O O . MET A 1 195 ? -37.430 -0.964 2.517 1.00 80.38 195 MET A O 1
ATOM 1563 N N . GLN A 1 196 ? -35.882 0.312 3.497 1.00 80.88 196 GLN A N 1
ATOM 1564 C CA . GLN A 1 196 ? -35.088 0.488 2.276 1.00 80.88 196 GLN A CA 1
ATOM 1565 C C . GLN A 1 196 ? -34.338 -0.783 1.868 1.00 80.88 196 GLN A C 1
ATOM 1567 O O . GLN A 1 196 ? -34.175 -1.032 0.678 1.00 80.88 196 GLN A O 1
ATOM 1572 N N . VAL A 1 197 ? -33.894 -1.586 2.836 1.00 79.81 197 VAL A N 1
ATOM 1573 C CA . VAL A 1 197 ? -33.167 -2.843 2.584 1.00 79.81 197 VAL A CA 1
ATOM 1574 C C . VAL A 1 197 ? -34.123 -3.981 2.200 1.00 79.81 197 VAL A C 1
ATOM 1576 O O . VAL A 1 197 ? -33.734 -4.909 1.501 1.00 79.81 197 VAL A O 1
ATOM 1579 N N . THR A 1 198 ? -35.390 -3.899 2.614 1.00 76.06 198 THR A N 1
ATOM 1580 C CA . THR A 1 198 ? -36.425 -4.912 2.327 1.00 76.06 198 THR A CA 1
ATOM 1581 C C . THR A 1 198 ? -37.315 -4.575 1.125 1.00 76.06 198 THR A C 1
ATOM 1583 O O . THR A 1 198 ? -38.178 -5.374 0.764 1.00 76.06 198 THR A O 1
ATOM 1586 N N . ALA A 1 199 ? -37.113 -3.417 0.487 1.00 75.62 199 ALA A N 1
ATOM 1587 C CA . ALA A 1 199 ? -37.856 -3.009 -0.703 1.00 75.62 199 ALA A CA 1
ATOM 1588 C C . ALA A 1 199 ? -37.547 -3.909 -1.917 1.00 75.62 199 ALA A C 1
ATOM 1590 O O . ALA A 1 199 ? -36.414 -4.355 -2.113 1.00 75.62 199 ALA A O 1
ATOM 1591 N N . GLU A 1 200 ? -38.547 -4.149 -2.771 1.00 61.00 200 GLU A N 1
ATOM 1592 C CA . GLU A 1 200 ? -38.376 -4.958 -3.983 1.00 61.00 200 GLU A CA 1
ATOM 1593 C C . GLU A 1 200 ? -37.296 -4.363 -4.908 1.00 61.00 200 GLU A C 1
ATOM 1595 O O . GLU A 1 200 ? -37.360 -3.199 -5.304 1.00 61.00 200 GLU A O 1
ATOM 1600 N N . GLY A 1 201 ? -36.288 -5.173 -5.251 1.00 58.31 201 GLY A N 1
ATOM 1601 C CA . GLY A 1 201 ? -35.165 -4.768 -6.106 1.00 58.31 201 GLY A CA 1
ATOM 1602 C C . GLY A 1 201 ? -34.018 -4.043 -5.389 1.00 58.31 201 GLY A C 1
ATOM 1603 O O . GLY A 1 201 ? -33.080 -3.611 -6.057 1.00 58.31 201 GLY A O 1
ATOM 1604 N N . ALA A 1 202 ? -34.071 -3.911 -4.061 1.00 65.94 202 ALA A N 1
ATOM 1605 C CA . ALA A 1 202 ? -32.993 -3.354 -3.251 1.00 65.94 202 ALA A CA 1
ATOM 1606 C C . ALA A 1 202 ? -31.962 -4.425 -2.840 1.00 65.94 202 ALA A C 1
ATOM 1608 O O . ALA A 1 202 ? -32.239 -5.626 -2.852 1.00 65.94 202 ALA A O 1
ATOM 1609 N N . LEU A 1 203 ? -30.752 -3.990 -2.469 1.00 65.00 203 LEU A N 1
ATOM 1610 C CA . LEU A 1 203 ? -29.763 -4.876 -1.852 1.00 65.00 203 LEU A CA 1
ATOM 1611 C C . LEU A 1 203 ? -30.294 -5.375 -0.494 1.00 65.00 203 LEU A C 1
ATOM 1613 O O . LEU A 1 203 ? -30.591 -4.527 0.348 1.00 65.00 203 LEU A O 1
ATOM 1617 N N . PRO A 1 204 ? -30.342 -6.700 -0.240 1.00 73.00 204 PRO A N 1
ATOM 1618 C CA . PRO A 1 204 ? -30.822 -7.269 1.028 1.00 73.00 204 PRO A CA 1
ATOM 1619 C C . PRO A 1 204 ? -29.812 -7.127 2.183 1.00 73.00 204 PRO A C 1
ATOM 1621 O O . PRO A 1 204 ? -30.010 -7.685 3.263 1.00 73.00 204 PRO A O 1
ATOM 1624 N N . GLU A 1 205 ? -28.720 -6.398 1.948 1.00 82.06 205 GLU A N 1
ATOM 1625 C CA . GLU A 1 205 ? -27.580 -6.245 2.843 1.00 82.06 205 GLU A CA 1
ATOM 1626 C C . GLU A 1 205 ? -27.312 -4.760 3.105 1.00 82.06 205 GLU A C 1
ATOM 1628 O O . GLU A 1 205 ? -27.475 -3.909 2.223 1.00 82.06 205 GLU A O 1
ATOM 1633 N N . ILE A 1 206 ? -26.827 -4.459 4.307 1.00 83.38 206 ILE A N 1
ATOM 1634 C CA . ILE A 1 206 ? -26.247 -3.160 4.653 1.00 83.38 206 ILE A CA 1
ATOM 1635 C C . ILE A 1 206 ? -24.727 -3.312 4.602 1.00 83.38 206 ILE A C 1
ATOM 1637 O O . ILE A 1 206 ? -24.181 -4.223 5.222 1.00 83.38 206 ILE A O 1
ATOM 1641 N N . ARG A 1 207 ? -24.027 -2.425 3.891 1.00 83.69 207 ARG A N 1
ATOM 1642 C CA . ARG A 1 207 ? -22.564 -2.453 3.757 1.00 83.69 207 ARG A CA 1
ATOM 1643 C C . ARG A 1 207 ? -21.933 -1.144 4.189 1.00 83.69 207 ARG A C 1
ATOM 1645 O O . ARG A 1 207 ? -22.372 -0.078 3.778 1.00 83.69 207 ARG A O 1
ATOM 1652 N N . ILE A 1 208 ? -20.857 -1.224 4.964 1.00 83.94 208 ILE A N 1
ATOM 1653 C CA . ILE A 1 208 ? -20.016 -0.074 5.305 1.00 83.94 208 ILE A CA 1
ATOM 1654 C C . ILE A 1 208 ? -18.671 -0.221 4.586 1.00 83.94 208 ILE A C 1
ATOM 1656 O O . ILE A 1 208 ? -17.931 -1.175 4.806 1.00 83.94 208 ILE A O 1
ATOM 1660 N N . LYS A 1 209 ? -18.336 0.716 3.701 1.00 83.69 209 LYS A N 1
ATOM 1661 C CA . LYS A 1 209 ? -17.054 0.752 2.986 1.00 83.69 209 LYS A CA 1
ATOM 1662 C C . LYS A 1 209 ? -16.165 1.823 3.595 1.00 83.69 209 LYS A C 1
ATOM 1664 O O . LYS A 1 209 ? -16.509 3.002 3.577 1.00 83.69 209 LYS A O 1
ATOM 1669 N N . GLU A 1 210 ? -15.010 1.423 4.107 1.00 79.19 210 GLU A N 1
ATOM 1670 C CA . GLU A 1 210 ? -13.972 2.348 4.563 1.00 79.19 210 GLU A CA 1
ATOM 1671 C C . GLU A 1 210 ? -12.947 2.556 3.444 1.00 79.19 210 GLU A C 1
ATOM 1673 O O . GLU A 1 210 ? -12.473 1.596 2.834 1.00 79.19 210 GLU A O 1
ATOM 1678 N N . PHE A 1 211 ? -12.606 3.809 3.146 1.00 79.88 211 PHE A N 1
ATOM 1679 C CA . PHE A 1 211 ? -11.599 4.152 2.143 1.00 79.88 211 PHE A CA 1
ATOM 1680 C C . PHE A 1 211 ? -10.683 5.266 2.650 1.00 79.88 211 PHE A C 1
ATOM 1682 O O . PHE A 1 211 ? -10.975 5.977 3.612 1.00 79.88 211 PHE A O 1
ATOM 1689 N N . ILE A 1 212 ? -9.541 5.440 1.987 1.00 58.00 212 ILE A N 1
ATOM 1690 C CA . ILE A 1 212 ? -8.579 6.485 2.342 1.00 58.00 212 ILE A CA 1
ATOM 1691 C C . ILE A 1 212 ? -9.243 7.851 2.105 1.00 58.00 212 ILE A C 1
ATOM 1693 O O . ILE A 1 212 ? -9.392 8.290 0.967 1.00 58.00 212 ILE A O 1
ATOM 1697 N N . GLY A 1 213 ? -9.671 8.502 3.190 1.00 65.44 213 GLY A N 1
ATOM 1698 C CA . GLY A 1 213 ? -10.345 9.803 3.165 1.00 65.44 213 GLY A CA 1
ATOM 1699 C C . GLY A 1 213 ? -11.822 9.805 3.579 1.00 65.44 213 GLY A C 1
ATOM 1700 O O . GLY A 1 213 ? -12.418 10.880 3.569 1.00 65.44 213 GLY A O 1
ATOM 1701 N N . GLY A 1 214 ? -12.416 8.668 3.964 1.00 78.94 214 GLY A N 1
ATOM 1702 C CA . GLY A 1 214 ? -13.800 8.637 4.448 1.00 78.94 214 GLY A CA 1
ATOM 1703 C C . GLY A 1 214 ? -14.384 7.235 4.633 1.00 78.94 214 GLY A C 1
ATOM 1704 O O . GLY A 1 214 ? -13.697 6.226 4.514 1.00 78.94 214 GLY A O 1
ATOM 1705 N N . ALA A 1 215 ? -15.676 7.190 4.940 1.00 80.62 215 ALA A N 1
ATOM 1706 C CA . ALA A 1 215 ? -16.454 5.960 5.024 1.00 80.62 215 ALA A CA 1
ATOM 1707 C C . ALA A 1 215 ? -17.804 6.158 4.323 1.00 80.62 215 ALA A C 1
ATOM 1709 O O . ALA A 1 215 ? -18.277 7.287 4.195 1.00 80.62 215 ALA A O 1
ATOM 1710 N N . GLU A 1 216 ? -18.416 5.083 3.849 1.00 84.81 216 GLU A N 1
ATOM 1711 C CA . GLU A 1 216 ? -19.677 5.110 3.110 1.00 84.81 216 GLU A CA 1
ATOM 1712 C C . GLU A 1 216 ? -20.593 3.977 3.580 1.00 84.81 216 GLU A C 1
ATOM 1714 O O . GLU A 1 216 ? -20.122 2.857 3.755 1.00 84.81 216 GLU A O 1
ATOM 1719 N N . ILE A 1 217 ? -21.877 4.264 3.821 1.00 83.81 217 ILE A N 1
ATOM 1720 C CA . ILE A 1 217 ? -22.896 3.255 4.156 1.00 83.81 217 ILE A CA 1
ATOM 1721 C C . ILE A 1 217 ? -23.802 3.068 2.943 1.00 83.81 217 ILE A C 1
ATOM 1723 O O . ILE A 1 217 ? -24.448 4.017 2.502 1.00 83.81 217 ILE A O 1
ATOM 1727 N N . GLU A 1 218 ? -23.871 1.847 2.434 1.00 82.69 218 GLU A N 1
ATOM 1728 C CA . GLU A 1 218 ? -24.810 1.399 1.410 1.00 82.69 218 GLU A CA 1
ATOM 1729 C C . GLU A 1 218 ? -25.913 0.584 2.086 1.00 82.69 218 GLU A C 1
ATOM 1731 O O . GLU A 1 218 ? -25.630 -0.392 2.779 1.00 82.69 218 GLU A O 1
ATOM 1736 N N . TYR A 1 219 ? -27.170 0.979 1.903 1.00 81.69 219 TYR A N 1
ATOM 1737 C CA . TYR A 1 219 ? -28.327 0.226 2.383 1.00 81.69 219 TYR A CA 1
ATOM 1738 C C . TYR A 1 219 ? -29.450 0.325 1.347 1.00 81.69 219 TYR A C 1
ATOM 1740 O O . TYR A 1 219 ? -29.903 1.416 0.987 1.00 81.69 219 TYR A O 1
ATOM 1748 N N . GLY A 1 220 ? -29.870 -0.822 0.813 1.00 78.75 220 GLY A N 1
ATOM 1749 C CA . GLY A 1 220 ? -30.804 -0.873 -0.308 1.00 78.75 220 GLY A CA 1
ATOM 1750 C C . GLY A 1 220 ? -30.290 -0.107 -1.536 1.00 78.75 220 GLY A C 1
ATOM 1751 O O . GLY A 1 220 ? -29.237 -0.438 -2.075 1.00 78.75 220 GLY A O 1
ATOM 1752 N N . ASN A 1 221 ? -31.028 0.927 -1.958 1.00 76.62 221 ASN A N 1
ATOM 1753 C CA . ASN A 1 221 ? -30.683 1.800 -3.094 1.00 76.62 221 ASN A CA 1
ATOM 1754 C C . ASN A 1 221 ? -30.084 3.156 -2.678 1.00 76.62 221 ASN A C 1
ATOM 1756 O O . ASN A 1 221 ? -29.910 4.041 -3.519 1.00 76.62 221 ASN A O 1
ATOM 1760 N N . LYS A 1 222 ? -29.815 3.361 -1.383 1.00 79.44 222 LYS A N 1
ATOM 1761 C CA . LYS A 1 222 ? -29.263 4.611 -0.858 1.00 79.44 222 LYS A CA 1
ATOM 1762 C C . LYS A 1 222 ? -27.808 4.427 -0.452 1.00 79.44 222 LYS A C 1
ATOM 1764 O O . LYS A 1 222 ? -27.419 3.399 0.102 1.00 79.44 222 LYS A O 1
ATOM 1769 N N . THR A 1 223 ? -27.040 5.489 -0.663 1.00 79.19 223 THR A N 1
ATOM 1770 C CA . THR A 1 223 ? -25.636 5.549 -0.282 1.00 79.19 223 THR A CA 1
ATOM 1771 C C . THR A 1 223 ? -25.366 6.839 0.481 1.00 79.19 223 THR A C 1
ATOM 1773 O O . THR A 1 223 ? -25.720 7.927 0.022 1.00 79.19 223 THR A O 1
ATOM 1776 N N . LEU A 1 224 ? -24.762 6.724 1.663 1.00 79.69 224 LEU A N 1
ATOM 1777 C CA . LEU A 1 224 ? -24.42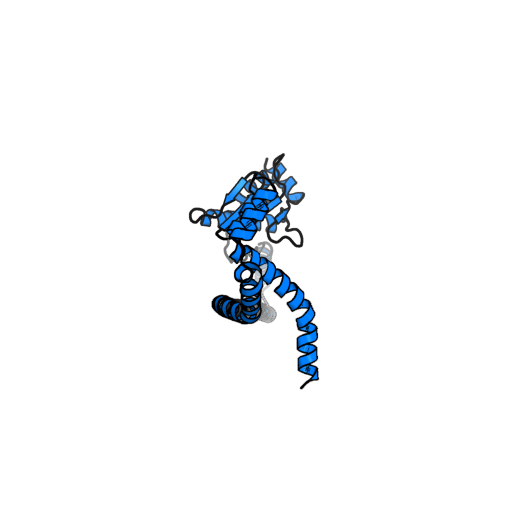3 7.853 2.521 1.00 79.69 224 LEU A CA 1
ATOM 1778 C C . LEU A 1 224 ? -22.910 7.933 2.713 1.00 79.69 224 LEU A C 1
ATOM 1780 O O . LEU A 1 224 ? -22.314 7.081 3.368 1.00 79.69 224 LEU A O 1
ATOM 1784 N N . ARG A 1 225 ? -22.300 8.994 2.181 1.00 79.69 225 ARG A N 1
ATOM 1785 C CA . ARG A 1 225 ? -20.868 9.268 2.311 1.00 79.69 225 ARG A CA 1
ATOM 1786 C C . ARG A 1 225 ? -20.574 10.125 3.542 1.00 79.69 225 ARG A C 1
ATOM 1788 O O . ARG A 1 225 ? -21.244 11.127 3.809 1.00 79.69 225 ARG A O 1
ATOM 1795 N N . LYS A 1 226 ? -19.536 9.745 4.284 1.00 76.19 226 LYS A N 1
ATOM 1796 C CA . LYS A 1 226 ? -19.003 10.502 5.414 1.00 76.19 226 LYS A CA 1
ATOM 1797 C C . LYS A 1 226 ? -18.182 11.690 4.914 1.00 76.19 226 LYS A C 1
ATOM 1799 O O . LYS A 1 226 ? -17.015 11.537 4.566 1.00 76.19 226 LYS A O 1
ATOM 1804 N N . ASP A 1 227 ? -18.787 12.872 4.970 1.00 72.00 227 ASP A N 1
ATOM 1805 C CA . ASP A 1 227 ? -18.125 14.165 4.780 1.00 72.00 227 ASP A CA 1
ATOM 1806 C C . ASP A 1 227 ? -18.155 14.979 6.087 1.00 72.00 227 ASP A C 1
ATOM 1808 O O . ASP A 1 227 ? -18.970 14.718 6.974 1.00 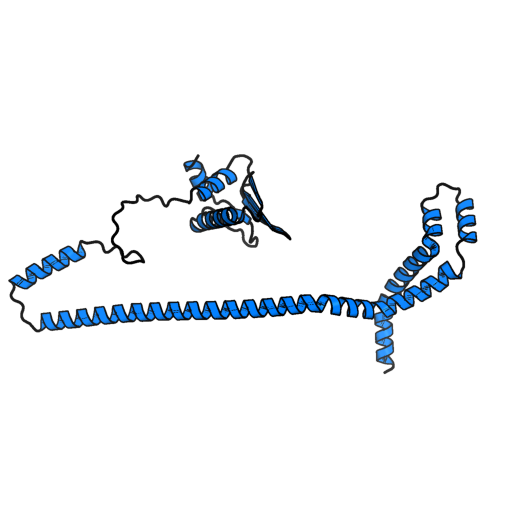72.00 227 ASP A O 1
ATOM 1812 N N . LYS A 1 228 ? -17.304 16.012 6.214 1.00 60.97 228 LYS A N 1
ATOM 1813 C CA . LYS A 1 228 ? -17.214 16.857 7.430 1.00 60.97 228 LYS A CA 1
ATOM 1814 C C . LYS A 1 228 ? -18.550 17.487 7.861 1.00 60.97 228 LYS A C 1
ATOM 1816 O O . LYS A 1 228 ? -18.739 17.746 9.043 1.00 60.97 228 LYS A O 1
ATOM 1821 N N . ALA A 1 229 ? -19.473 17.728 6.929 1.00 59.75 229 ALA A N 1
ATOM 1822 C CA . ALA A 1 229 ? -20.804 18.275 7.213 1.00 59.75 229 ALA A CA 1
ATOM 1823 C C . ALA A 1 229 ? -21.823 17.212 7.675 1.00 59.75 229 ALA A C 1
ATOM 1825 O O . ALA A 1 229 ? -22.884 17.547 8.201 1.00 59.75 229 ALA A O 1
ATOM 1826 N N . THR A 1 230 ? -21.505 15.931 7.486 1.00 66.06 230 THR A N 1
ATOM 1827 C CA . THR A 1 230 ? -22.422 14.791 7.639 1.00 66.06 230 THR A CA 1
ATOM 1828 C C . THR A 1 230 ? -22.068 13.931 8.860 1.00 66.06 230 THR A C 1
ATOM 1830 O O . THR A 1 230 ? -22.708 12.913 9.096 1.00 66.06 230 THR A O 1
ATOM 1833 N N . ASP A 1 231 ? -21.082 14.335 9.670 1.00 72.69 231 ASP A N 1
ATOM 1834 C CA . ASP A 1 231 ? -20.527 13.527 10.770 1.00 72.69 231 ASP A CA 1
ATOM 1835 C C . ASP A 1 231 ? -21.553 13.220 11.878 1.00 72.69 231 ASP A C 1
ATOM 1837 O O . ASP A 1 231 ? -21.607 12.105 12.390 1.00 72.69 231 ASP A O 1
ATOM 1841 N N . ARG A 1 232 ? -22.457 14.164 12.179 1.00 72.69 232 ARG A N 1
ATOM 1842 C CA . ARG A 1 232 ? -23.570 13.924 13.115 1.00 72.69 232 ARG A CA 1
ATOM 1843 C C . ARG A 1 232 ? -24.571 12.907 12.564 1.00 72.69 232 ARG A C 1
ATOM 1845 O O . ARG A 1 232 ? -24.927 11.966 13.259 1.00 72.69 232 ARG A O 1
ATOM 1852 N N . LYS A 1 233 ? -24.949 13.044 11.286 1.00 77.75 233 LYS A N 1
ATOM 1853 C CA . LYS A 1 233 ? -25.829 12.073 10.619 1.00 77.75 233 LYS A CA 1
ATOM 1854 C C . LYS A 1 233 ? -25.175 10.692 10.606 1.00 77.75 233 LYS A C 1
ATOM 1856 O O . LYS A 1 233 ? -25.828 9.713 10.921 1.00 77.75 233 LYS A O 1
ATOM 1861 N N . TRP A 1 234 ? -23.876 10.608 10.326 1.00 78.44 234 TRP A N 1
ATOM 1862 C CA . TRP A 1 234 ? -23.129 9.349 10.358 1.00 78.44 234 TRP A CA 1
ATOM 1863 C C . TRP A 1 234 ? -23.251 8.615 11.704 1.00 78.44 234 TRP A C 1
ATOM 1865 O O . TRP A 1 234 ? -23.458 7.401 11.726 1.00 78.44 234 TRP A O 1
ATOM 1875 N N . GLN A 1 235 ? -23.162 9.343 12.821 1.00 79.06 235 GLN A N 1
ATOM 1876 C CA . GLN A 1 235 ? -23.345 8.773 14.160 1.00 79.06 235 GLN A CA 1
ATOM 1877 C C . GLN A 1 235 ? -24.776 8.270 14.386 1.00 79.06 235 GLN A C 1
ATOM 1879 O O . GLN A 1 235 ? -24.951 7.180 14.929 1.00 79.06 235 GLN A O 1
ATOM 1884 N N . ASP A 1 236 ? -25.783 9.005 13.911 1.00 80.75 236 ASP A N 1
ATOM 1885 C CA . ASP A 1 236 ? -27.185 8.588 14.012 1.00 80.75 236 ASP A CA 1
ATOM 1886 C C . ASP A 1 236 ? -27.438 7.279 13.232 1.00 80.75 236 ASP A C 1
ATOM 1888 O O . ASP A 1 236 ? -28.103 6.372 13.734 1.00 80.75 236 ASP A O 1
ATOM 1892 N N . TYR A 1 237 ? -26.841 7.126 12.041 1.00 82.06 237 TYR A N 1
ATOM 1893 C CA . TYR A 1 237 ? -26.930 5.894 11.240 1.00 82.06 237 TYR A CA 1
ATOM 1894 C C . TYR A 1 237 ? -26.214 4.706 11.898 1.00 82.06 237 TYR A C 1
ATOM 1896 O O . TYR A 1 237 ? -26.747 3.598 11.919 1.00 82.06 237 TYR A O 1
ATOM 1904 N N . GLN A 1 238 ? -25.037 4.925 12.488 1.00 82.00 238 GLN A N 1
ATOM 1905 C CA . GLN A 1 238 ? -24.327 3.902 13.269 1.00 82.00 238 GLN A CA 1
ATOM 1906 C C . GLN A 1 238 ? -25.148 3.446 14.483 1.00 82.00 238 GLN A C 1
ATOM 1908 O O . GLN A 1 238 ? -25.227 2.251 14.775 1.00 82.00 238 GLN A O 1
ATOM 1913 N N . TYR A 1 239 ? -25.796 4.388 15.173 1.00 83.88 239 TYR A N 1
ATOM 1914 C CA . TYR A 1 239 ? -26.692 4.082 16.283 1.00 83.88 239 TYR A CA 1
ATOM 1915 C C . TYR A 1 239 ? -27.892 3.247 15.822 1.00 83.88 239 TYR A C 1
ATOM 1917 O O . TYR A 1 239 ? -28.206 2.239 16.448 1.00 83.88 239 TYR A O 1
ATOM 1925 N N . ALA A 1 240 ? -28.510 3.607 14.695 1.00 84.25 240 ALA A N 1
ATOM 1926 C CA . ALA A 1 240 ? -29.632 2.866 14.128 1.00 84.25 240 ALA A CA 1
ATOM 1927 C C . ALA A 1 240 ? -29.261 1.432 13.708 1.00 84.25 240 ALA A C 1
ATOM 1929 O O . ALA A 1 240 ? -30.028 0.509 13.968 1.00 84.25 240 ALA A O 1
ATOM 1930 N N . ILE A 1 241 ? -28.079 1.214 13.121 1.00 84.31 241 ILE A N 1
ATOM 1931 C CA . ILE A 1 241 ? -27.593 -0.136 12.778 1.00 84.31 241 ILE A CA 1
ATOM 1932 C C . ILE A 1 241 ? -27.372 -0.971 14.050 1.00 84.31 241 ILE A C 1
ATOM 1934 O O . ILE A 1 241 ? -27.816 -2.117 14.122 1.00 84.31 241 ILE A O 1
ATOM 1938 N N . ASN A 1 242 ? -26.762 -0.392 15.088 1.00 84.38 242 ASN A N 1
ATOM 1939 C CA . ASN A 1 242 ? -26.579 -1.079 16.372 1.00 84.38 242 ASN A CA 1
ATOM 1940 C C . ASN A 1 242 ? -27.916 -1.395 17.067 1.00 84.38 242 ASN A C 1
ATOM 1942 O O . ASN A 1 242 ? -28.040 -2.433 17.717 1.00 84.38 242 ASN A O 1
ATOM 1946 N N . ASP A 1 243 ? -28.919 -0.525 16.928 1.00 84.50 243 ASP A N 1
ATOM 1947 C CA . ASP A 1 243 ? -30.270 -0.748 17.449 1.00 84.50 243 ASP A CA 1
ATOM 1948 C C . ASP A 1 243 ? -30.942 -1.945 16.750 1.00 84.50 243 ASP A C 1
ATOM 1950 O O . ASP A 1 243 ? -31.448 -2.858 17.406 1.00 84.50 243 ASP A O 1
ATOM 1954 N N . LEU A 1 244 ? -30.837 -2.030 15.418 1.00 82.94 244 LEU A N 1
ATOM 1955 C CA . LEU A 1 244 ? -31.325 -3.176 14.637 1.00 82.94 244 LEU A CA 1
ATOM 1956 C C . LEU A 1 244 ? -30.625 -4.493 15.017 1.00 82.94 244 LEU A C 1
ATOM 1958 O O . LEU A 1 244 ? -31.274 -5.541 15.101 1.00 82.94 244 LEU A O 1
ATOM 1962 N N . GLU A 1 245 ? -29.316 -4.454 15.275 1.00 83.00 245 GLU A N 1
ATOM 1963 C CA . GLU A 1 245 ? -28.539 -5.617 15.722 1.00 83.00 245 GLU A CA 1
ATOM 1964 C C . GLU A 1 245 ? -28.952 -6.055 17.136 1.00 83.00 245 GLU A C 1
ATOM 1966 O O . GLU A 1 245 ? -29.185 -7.242 17.387 1.00 83.00 245 GLU A O 1
ATOM 1971 N N . LYS A 1 246 ? -29.146 -5.101 18.056 1.00 83.75 246 LYS A N 1
ATOM 1972 C CA . LYS A 1 246 ? -29.631 -5.355 19.422 1.00 83.75 246 LYS A CA 1
ATOM 1973 C C . LYS A 1 246 ? -31.007 -6.023 19.422 1.00 83.75 246 LYS A C 1
ATOM 1975 O O . LYS A 1 246 ? -31.254 -6.930 20.221 1.00 83.75 246 LYS A O 1
ATOM 1980 N N . HIS A 1 247 ? -31.880 -5.612 18.505 1.00 79.50 247 HIS A N 1
ATOM 1981 C CA . HIS A 1 247 ? -33.205 -6.196 18.306 1.00 79.50 247 HIS A CA 1
ATOM 1982 C C . HIS A 1 247 ? -33.201 -7.499 17.485 1.00 79.50 247 HIS A C 1
ATOM 1984 O O . HIS A 1 247 ? -34.263 -8.090 17.287 1.00 79.50 247 HIS A O 1
ATOM 1990 N N . LYS A 1 248 ? -32.026 -8.002 17.072 1.00 81.88 248 LYS A N 1
ATOM 1991 C CA . LYS A 1 248 ? -31.861 -9.225 16.263 1.00 81.88 248 LYS A CA 1
ATOM 1992 C C . LYS A 1 248 ? -32.662 -9.184 14.955 1.00 81.88 248 LYS A C 1
ATOM 1994 O O . LYS A 1 248 ? -33.236 -10.193 14.547 1.00 81.88 248 LYS A O 1
ATOM 1999 N N . LEU A 1 249 ? -32.724 -8.012 14.325 1.00 81.25 249 LEU A N 1
ATOM 2000 C CA . LEU A 1 249 ? -33.354 -7.813 13.014 1.00 81.25 249 LEU A CA 1
ATOM 2001 C C . LEU A 1 249 ? -32.336 -7.934 11.878 1.00 81.25 249 LEU A C 1
ATOM 2003 O O . LEU A 1 249 ? -32.694 -8.316 10.767 1.00 81.25 249 LEU A O 1
ATOM 2007 N N . ILE A 1 250 ? -31.068 -7.665 12.184 1.00 84.38 250 ILE A N 1
ATOM 2008 C CA . ILE A 1 250 ? -29.925 -7.852 11.293 1.00 84.38 250 ILE A CA 1
ATOM 2009 C C . ILE A 1 250 ? -28.834 -8.655 12.008 1.00 84.38 250 ILE A C 1
ATOM 2011 O O . ILE A 1 250 ? -28.743 -8.620 13.239 1.00 84.38 250 ILE A O 1
ATOM 2015 N N . VAL A 1 251 ? -28.008 -9.376 11.252 1.00 85.00 251 VAL A N 1
ATOM 2016 C CA . VAL A 1 251 ? -26.875 -10.161 11.767 1.00 85.00 251 VAL A CA 1
ATOM 2017 C C . VAL A 1 251 ? -25.642 -9.931 10.906 1.00 85.00 251 VAL A C 1
ATOM 2019 O O . VAL A 1 251 ? -25.736 -9.803 9.691 1.00 85.00 251 VAL A O 1
ATOM 2022 N N . ARG A 1 252 ? -24.469 -9.923 11.545 1.00 83.00 252 ARG A N 1
ATOM 2023 C CA . ARG A 1 252 ? -23.184 -9.929 10.843 1.00 83.00 252 ARG A CA 1
ATOM 2024 C C . ARG A 1 252 ? -22.801 -11.361 10.446 1.00 83.00 252 ARG A C 1
ATOM 2026 O O . ARG A 1 252 ? -22.688 -12.214 11.338 1.00 83.00 252 ARG A O 1
ATOM 2033 N N . PRO A 1 253 ? -22.569 -11.650 9.156 1.00 77.94 253 PRO A N 1
ATOM 2034 C CA . PRO A 1 253 ? -22.048 -12.937 8.735 1.00 77.94 253 PRO A CA 1
ATOM 2035 C C . PRO A 1 253 ? -20.618 -13.140 9.259 1.00 77.94 253 PRO A C 1
ATOM 2037 O O . PRO A 1 253 ? -19.811 -12.213 9.363 1.00 77.94 253 PRO A O 1
ATOM 2040 N N . LYS A 1 254 ? -20.278 -14.383 9.621 1.00 69.69 254 LYS A N 1
ATOM 2041 C CA . LYS A 1 254 ? -18.945 -14.713 10.148 1.00 69.69 254 LYS A CA 1
ATOM 2042 C C . LYS A 1 254 ? -17.869 -14.409 9.098 1.00 69.69 254 LYS A C 1
ATOM 2044 O O . LYS A 1 254 ? -17.867 -15.013 8.032 1.00 69.69 254 LYS A O 1
ATOM 2049 N N . GLY A 1 255 ? -16.925 -13.530 9.442 1.00 68.44 255 GLY A N 1
ATOM 2050 C CA . GLY A 1 255 ? -15.790 -13.162 8.586 1.00 68.44 255 GLY A CA 1
ATOM 2051 C C . GLY A 1 255 ? -15.975 -11.875 7.776 1.00 68.44 255 GLY A C 1
ATOM 2052 O O . GLY A 1 255 ? -15.062 -11.507 7.044 1.00 68.44 255 GLY A O 1
ATOM 2053 N N . GLN A 1 256 ? -17.108 -11.178 7.918 1.00 75.50 256 GLN A N 1
ATOM 2054 C CA . GLN A 1 256 ? -17.335 -9.865 7.312 1.00 75.50 256 GLN A CA 1
ATOM 2055 C C . GLN A 1 256 ? -17.713 -8.856 8.402 1.00 75.50 256 GLN A C 1
ATOM 2057 O O . GLN A 1 256 ? -18.819 -8.876 8.930 1.00 75.50 256 GLN A O 1
ATOM 2062 N N . GLU A 1 257 ? -16.776 -7.981 8.774 1.00 73.25 257 GLU A N 1
ATOM 2063 C CA . GLU A 1 257 ? -16.995 -7.000 9.851 1.00 73.25 257 GLU A CA 1
ATOM 2064 C C . GLU A 1 257 ? -17.863 -5.808 9.423 1.00 73.25 257 GLU A C 1
ATOM 2066 O O . GLU A 1 257 ? -18.371 -5.080 10.276 1.00 73.25 257 GLU A O 1
ATOM 2071 N N . SER A 1 258 ? -18.051 -5.628 8.114 1.00 80.62 258 SER A N 1
ATOM 2072 C CA . SER A 1 258 ? -18.668 -4.447 7.514 1.00 80.62 258 SER A CA 1
ATOM 2073 C C . SER A 1 258 ? -19.919 -4.730 6.675 1.00 80.62 258 SER A C 1
ATOM 2075 O O . SER A 1 258 ? -20.371 -3.856 5.933 1.00 80.62 258 SER A O 1
ATOM 2077 N N . VAL A 1 259 ? -20.482 -5.936 6.788 1.00 83.44 259 VAL A N 1
ATOM 2078 C CA . VAL A 1 259 ? -21.704 -6.359 6.092 1.00 83.44 259 VAL A CA 1
ATOM 2079 C C . VAL A 1 259 ? -22.718 -6.852 7.123 1.00 83.44 259 VAL A C 1
ATOM 2081 O O . VAL A 1 259 ? -22.351 -7.559 8.062 1.00 83.44 259 VAL A O 1
ATOM 2084 N N . TRP A 1 260 ? -23.982 -6.469 6.964 1.00 85.12 260 TRP A N 1
ATOM 2085 C CA . TRP A 1 260 ? -25.098 -6.953 7.774 1.00 85.12 260 TRP A CA 1
ATOM 2086 C C . TRP A 1 260 ? -26.194 -7.513 6.873 1.00 85.12 260 TRP A C 1
ATOM 2088 O O . TRP A 1 260 ? -26.685 -6.808 5.989 1.00 85.12 260 TRP A O 1
ATOM 2098 N N . ASP A 1 261 ? -26.626 -8.733 7.174 1.00 83.75 261 ASP A N 1
ATOM 2099 C CA . ASP A 1 261 ? -27.734 -9.406 6.502 1.00 83.75 261 ASP A CA 1
ATOM 2100 C C . ASP A 1 261 ? -29.024 -9.198 7.299 1.00 83.75 261 ASP A C 1
ATOM 2102 O O . ASP A 1 261 ? -29.032 -9.284 8.534 1.00 83.75 261 ASP A O 1
ATOM 2106 N N . VAL A 1 262 ? -30.136 -8.954 6.604 1.00 83.12 262 VAL A N 1
ATOM 2107 C CA . VAL A 1 262 ? -31.457 -8.869 7.242 1.00 83.12 262 VAL A CA 1
ATOM 2108 C C . VAL A 1 262 ? -31.977 -10.270 7.558 1.00 83.12 262 VAL A C 1
ATOM 2110 O O . VAL A 1 262 ? -32.040 -11.141 6.693 1.00 83.12 262 VAL A O 1
ATOM 2113 N N . LEU A 1 263 ? -32.378 -10.489 8.812 1.00 80.50 263 LEU A N 1
ATOM 2114 C CA . LEU A 1 263 ? -32.993 -11.740 9.258 1.00 80.50 263 LEU A CA 1
ATOM 2115 C C . LEU A 1 263 ? -34.470 -11.812 8.848 1.00 80.50 263 LEU A C 1
ATOM 2117 O O . LEU A 1 263 ? -35.120 -10.790 8.655 1.00 80.50 263 LEU A O 1
ATOM 2121 N N . GLU A 1 264 ? -35.044 -13.017 8.834 1.00 75.12 264 GLU A N 1
ATOM 2122 C CA . GLU A 1 264 ? -36.476 -13.255 8.564 1.00 75.12 264 GLU A CA 1
ATOM 2123 C C . GLU A 1 264 ? -37.396 -12.383 9.443 1.00 75.12 264 GLU A C 1
ATOM 2125 O O . GLU A 1 264 ? -38.321 -11.745 8.947 1.00 75.12 264 GLU A O 1
ATOM 2130 N N . LYS A 1 265 ? -37.046 -12.215 10.726 1.00 76.06 265 LYS A N 1
ATOM 2131 C CA . LYS A 1 265 ? -37.732 -11.295 11.654 1.00 76.06 265 LYS A CA 1
ATOM 2132 C C . LYS A 1 265 ? -37.666 -9.828 11.219 1.00 76.06 265 LYS A C 1
ATOM 2134 O O . LYS A 1 265 ? -38.595 -9.070 11.471 1.00 76.06 265 LYS A O 1
ATOM 2139 N N . GLY A 1 266 ? -36.572 -9.417 10.580 1.00 76.38 266 GLY A N 1
ATOM 2140 C CA . GLY A 1 266 ? -36.419 -8.087 9.995 1.00 76.38 266 GLY A CA 1
ATOM 2141 C C . GLY A 1 266 ? -37.386 -7.857 8.833 1.00 76.38 266 GLY A C 1
ATOM 2142 O O . GLY A 1 266 ? -38.016 -6.805 8.776 1.00 76.38 266 GLY A O 1
ATOM 2143 N N . TYR A 1 267 ? -37.584 -8.858 7.970 1.00 76.44 267 TYR A N 1
ATOM 2144 C CA . TYR A 1 267 ? -38.578 -8.800 6.891 1.00 76.44 267 TYR A CA 1
ATOM 2145 C C . TYR A 1 267 ? -40.018 -8.770 7.420 1.00 76.44 267 TYR A C 1
ATOM 2147 O O . TYR A 1 267 ? -40.841 -8.010 6.912 1.00 76.44 267 TYR A O 1
ATOM 2155 N N . GLU A 1 268 ? -40.328 -9.544 8.463 1.00 76.12 268 GLU A N 1
ATOM 2156 C CA . GLU A 1 268 ? -41.647 -9.516 9.112 1.00 76.12 268 GLU A CA 1
ATOM 2157 C C . GLU A 1 268 ? -41.957 -8.140 9.709 1.00 76.12 268 GLU A C 1
ATOM 2159 O O . GLU A 1 268 ? -43.032 -7.587 9.480 1.00 76.12 268 GLU A O 1
ATOM 2164 N N . VAL A 1 269 ? -40.997 -7.554 10.431 1.00 78.06 269 VAL A N 1
ATOM 2165 C CA . VAL A 1 269 ? -41.142 -6.216 11.016 1.00 78.06 269 VAL A CA 1
ATOM 2166 C C . VAL A 1 269 ? -41.246 -5.149 9.927 1.00 78.06 269 VAL A C 1
ATOM 2168 O O . VAL A 1 269 ? -42.074 -4.252 10.048 1.00 78.06 269 VAL A O 1
ATOM 2171 N N . ALA A 1 270 ? -40.482 -5.257 8.839 1.00 75.88 270 ALA A N 1
ATOM 2172 C CA . ALA A 1 270 ? -40.597 -4.341 7.708 1.00 75.88 270 ALA A CA 1
ATOM 2173 C C . ALA A 1 270 ? -41.981 -4.400 7.047 1.00 75.88 270 ALA A C 1
ATOM 2175 O O . ALA A 1 270 ? -42.564 -3.363 6.743 1.00 75.88 270 ALA A O 1
ATOM 2176 N N . LYS A 1 271 ? -42.543 -5.604 6.889 1.00 75.62 271 LYS A N 1
ATOM 2177 C CA . LYS A 1 271 ? -43.879 -5.813 6.316 1.00 75.62 271 LYS A CA 1
ATOM 2178 C C . LYS A 1 271 ? -45.001 -5.268 7.203 1.00 75.62 271 LYS A C 1
ATOM 2180 O O . LYS A 1 271 ? -46.036 -4.875 6.684 1.00 75.62 271 LYS A O 1
ATOM 2185 N N . LEU A 1 272 ? -44.801 -5.240 8.521 1.00 72.06 272 LEU A N 1
ATOM 2186 C CA . LEU A 1 272 ? -45.723 -4.613 9.477 1.00 72.06 272 LEU A CA 1
ATOM 2187 C C . LEU A 1 272 ? -45.614 -3.078 9.509 1.00 72.06 272 LEU A C 1
ATOM 2189 O O . LEU A 1 272 ? -46.493 -2.421 10.063 1.00 72.06 272 LEU A O 1
ATOM 2193 N N . LEU A 1 273 ? -44.524 -2.521 8.971 1.00 67.06 273 LEU A N 1
ATOM 2194 C CA . LEU A 1 273 ? -44.243 -1.084 8.918 1.00 67.06 273 LEU A CA 1
ATOM 2195 C C . LEU A 1 273 ? -44.544 -0.452 7.543 1.00 67.06 273 LEU A C 1
ATOM 2197 O O . LEU A 1 273 ? -44.536 0.777 7.453 1.00 67.06 273 LEU A O 1
ATOM 2201 N N . SER A 1 274 ? -44.782 -1.266 6.505 1.00 56.62 274 SER A N 1
ATOM 2202 C CA . SER A 1 274 ? -45.254 -0.849 5.172 1.00 56.62 274 SER A CA 1
ATOM 2203 C C . SER A 1 274 ? -46.770 -0.710 5.115 1.00 56.62 274 SER A C 1
ATOM 2205 O O . SER A 1 274 ? -47.206 0.074 4.242 1.00 56.62 274 SER A O 1
#

Radius of gyration: 39.84 Å; chains: 1; bounding box: 91×41×119 Å

Organism: NCBI:txid60890

Sequence (274 aa):
MENAFKELFGAVGSRVKSHLFGAVVIFAIVFNWKTAFFLLFSHVSVRSKFVYFDMNADFWSLYVLPIFCAIIFVLGAPFVDNLFHKVISGPVHAMKLRDLEFAEAREATKHELRQSSEQRRADDLRRLEEEALDRARFDSRVMDEDLPPEIAEDLQKQIDELRTRPAVITRDGSVGESGAKAGGEISPLAKEILMQVTAEGALPEIRIKEFIGGAEIEYGNKTLRKDKATDRKWQDYQYAINDLEKHKLIVRPKGQESVWDVLEKGYEVAKLLS

Secondary structure (DSSP, 8-state):
-HHHHHHHHHHHHHHHHHHHHHHHHHHHHHHTHHHHHHHHH--S-HHHHHHHHHHH--HIIIIIHHHHHHHHHHHHHHHHHHHHHHHHHHHHHHHHHHHHHHHHHHHHHHHHHHHHHHHHHHHHHHHHHHHHHHHHHHHHHHHHS---HHHHHHHHHHHHHHHHS-----TT---------S-----HHHHHHHHHHHSTTS-SEEEEEEETTEEEEEETTEEEE--TTSHHHHHHHHHHHHHHHHTTSEEPPTT-TTEEEEPHHHHHHHHHH-

pLDDT: mean 76.11, std 14.96, range [32.09, 94.56]

Foldseek 3Di:
DVVVVVVVCVVCVVVCVVQLVVQLVVQLCVLQVVLVCCLPPPPDDPVVSVVVCVVRPDPCSRHVRSNVVSVCCVVCVVVVVVVVCVVVVVVVVVVVVVVVVVVVVVVVVVVVVVVVVVVVVVVVVVVVVVVVVVVVVVVVVVVVDPDDPVVVVVVVVVVVVVVPPPPPDDPPDDDDDDDDDPDPDQPPVLLVLLLQLLDPQFPQKWFWDDDDPWIWIGGTPDIDTDDPVCVVVVVVNVVSVVSCVVVVQWDDDPPDPGMIGGDPVSNVVNVVVD